Protein AF-A0A9P8KCM9-F1 (afdb_monomer_lite)

Secondary structure (DSSP, 8-state):
--------------------------SSTTTT---EE-HHHHHTT---EESSHHHHHHHHHHHS---SEEESSSS-EESSHHHHHHHHHHHHHSTT-TTTT--EEE-HHHHHHHHHHHHHT--------------PPP----PPPPP------------------------PPPP-------------------------------------THHHHHHHHHHHHHHHHHHHHHHH--

Foldseek 3Di:
DDDDDDDPDPDDDDDDDDPDDPPDPPPPVVVLQLWFWQVVCVVVVHTDTHSDLLRVLVCCCPVVVDAQKAKPQDRDHHVDQVVRVVVLVVVCVPPPNSSVPIDIDGDPVVVVSSVVRSVVSPPPDPPPPPPPPPPPPPDDDDDDDDDDDDDDDDDDDDDDDDDDDDDDDPDDDDDPPPPDDDDDDPPDDDDDDPDDDDDPPPPDPPPPPPPPPVVVVVVVVVVVVVVVVVVVVVVVVD

pLDDT: mean 71.31, std 17.3, range [40.72, 97.12]

Sequence (238 aa):
MPNEAVSYLVRRPASLSSHIHPIKNLQITSILARMWRCRMCQQNGKHTDCRTKGNLMAHLGSAHNMGPFRCALCPYAKCRADHVQAHINKEKLMRNGRHEYAIVQYSQRMNSALYTESNLSYIPPYVPPVFMPVTAPAMAAPLAAPATPSSTISGTDSDIISSHDATPDPSPSPTPSISSLDDNNPEDAHEDDEMSDAAPVFTTPTQRIEVPAQSVEFQDQLRTQRVSFQDQINNQAM

Structure (mmCIF, N/CA/C/O backbone):
data_AF-A0A9P8KCM9-F1
#
_entry.id   AF-A0A9P8KCM9-F1
#
loop_
_atom_site.group_PDB
_atom_site.id
_atom_site.type_symbol
_atom_site.label_atom_id
_atom_site.label_alt_id
_atom_site.label_comp_id
_atom_site.label_asym_id
_atom_site.label_entity_id
_atom_site.label_seq_id
_atom_site.pdbx_PDB_ins_code
_atom_site.Cartn_x
_atom_site.Cartn_y
_atom_site.Cartn_z
_atom_site.occupancy
_atom_site.B_iso_or_equiv
_atom_site.auth_seq_id
_atom_site.auth_comp_id
_atom_site.auth_asym_id
_atom_site.auth_atom_id
_atom_site.pdbx_PDB_model_num
ATOM 1 N N . MET A 1 1 ? 3.217 -35.943 51.227 1.00 49.75 1 MET A N 1
ATOM 2 C CA . MET A 1 1 ? 3.756 -36.801 50.152 1.00 49.75 1 MET A CA 1
ATOM 3 C C . MET A 1 1 ? 4.311 -35.883 49.075 1.00 49.75 1 MET A C 1
ATOM 5 O O . MET A 1 1 ? 3.512 -35.141 48.516 1.00 49.75 1 MET A O 1
ATOM 9 N N . PRO A 1 2 ? 5.636 -35.806 48.877 1.00 58.66 2 PRO A N 1
ATOM 10 C CA . PRO A 1 2 ? 6.228 -34.907 47.889 1.00 58.66 2 PRO A CA 1
ATOM 11 C C . PRO A 1 2 ? 6.127 -35.520 46.485 1.00 58.66 2 PRO A C 1
ATOM 13 O O . PRO A 1 2 ? 6.319 -36.724 46.322 1.00 58.66 2 PRO A O 1
ATOM 16 N N . ASN A 1 3 ? 5.783 -34.702 45.488 1.00 51.25 3 ASN A N 1
ATOM 17 C CA . ASN A 1 3 ? 5.718 -35.104 44.087 1.00 51.25 3 ASN A CA 1
ATOM 18 C C . ASN A 1 3 ? 7.091 -34.905 43.427 1.00 51.25 3 ASN A C 1
ATOM 20 O O . ASN A 1 3 ? 7.566 -33.792 43.224 1.00 51.25 3 ASN A O 1
ATOM 24 N N . GLU A 1 4 ? 7.750 -36.005 43.090 1.00 52.28 4 GLU A N 1
ATOM 25 C CA . GLU A 1 4 ? 8.994 -35.976 42.328 1.00 52.28 4 GLU A CA 1
ATOM 26 C C . GLU A 1 4 ? 8.704 -35.575 40.875 1.00 52.28 4 GLU A C 1
ATOM 28 O O . GLU A 1 4 ? 8.114 -36.325 40.096 1.00 52.28 4 GLU A O 1
ATOM 33 N N . ALA A 1 5 ? 9.105 -34.357 40.507 1.00 56.94 5 ALA A N 1
ATOM 34 C CA . ALA A 1 5 ? 9.125 -33.896 39.128 1.00 56.94 5 ALA A CA 1
ATOM 35 C C . ALA A 1 5 ? 10.330 -34.519 38.405 1.00 56.94 5 ALA A C 1
ATOM 37 O O . ALA A 1 5 ? 11.487 -34.189 38.668 1.00 56.94 5 ALA A O 1
ATOM 38 N N . VAL A 1 6 ? 10.049 -35.442 37.487 1.00 61.69 6 VAL A N 1
ATOM 39 C CA . VAL A 1 6 ? 11.046 -36.117 36.651 1.00 61.69 6 VAL A CA 1
ATOM 40 C C . VAL A 1 6 ? 11.554 -35.149 35.578 1.00 61.69 6 VAL A C 1
ATOM 42 O O . VAL A 1 6 ? 10.895 -34.899 34.569 1.00 61.69 6 VAL A O 1
ATOM 45 N N . SER A 1 7 ? 12.749 -34.607 35.799 1.00 56.44 7 SER A N 1
ATOM 46 C CA . SER A 1 7 ? 13.509 -33.811 34.831 1.00 56.44 7 SER A CA 1
ATOM 47 C C . SER A 1 7 ? 13.986 -34.677 33.658 1.00 56.44 7 SER A C 1
ATOM 49 O O . SER A 1 7 ? 14.975 -35.401 33.765 1.00 56.44 7 SER A O 1
ATOM 51 N N . TYR A 1 8 ? 13.317 -34.582 32.507 1.00 53.25 8 TYR A N 1
ATOM 52 C CA . TYR A 1 8 ? 13.810 -35.142 31.245 1.00 53.25 8 TYR A CA 1
ATOM 53 C C . TYR A 1 8 ? 14.893 -34.234 30.643 1.00 53.25 8 TYR A C 1
ATOM 55 O O . TYR A 1 8 ? 14.617 -33.287 29.907 1.00 53.25 8 TYR A O 1
ATOM 63 N N . LEU A 1 9 ? 16.156 -34.548 30.938 1.00 48.34 9 LEU A N 1
ATOM 64 C CA . LEU A 1 9 ? 17.314 -34.007 30.227 1.00 48.34 9 LEU A CA 1
ATOM 65 C C . LEU A 1 9 ? 17.425 -34.668 28.846 1.00 48.34 9 LEU A C 1
ATOM 67 O O . LEU A 1 9 ? 18.045 -35.720 28.684 1.00 48.34 9 LEU A O 1
ATOM 71 N N . VAL A 1 10 ? 16.848 -34.032 27.828 1.00 56.41 10 VAL A N 1
ATOM 72 C CA . VAL A 1 10 ? 17.105 -34.377 26.424 1.00 56.41 10 VAL A CA 1
ATOM 73 C C . VAL A 1 10 ? 18.525 -33.927 26.071 1.00 56.41 10 VAL A C 1
ATOM 75 O O . VAL A 1 10 ? 18.776 -32.767 25.743 1.00 56.41 10 VAL A O 1
ATOM 78 N N . ARG A 1 11 ? 19.483 -34.856 26.159 1.00 47.09 11 ARG A N 1
ATOM 79 C CA . ARG A 1 11 ? 20.847 -34.677 25.646 1.00 47.09 11 ARG A CA 1
ATOM 80 C C . ARG A 1 11 ? 20.798 -34.527 24.122 1.00 47.09 11 ARG A C 1
ATOM 82 O O . ARG A 1 11 ? 20.537 -35.493 23.411 1.00 47.09 11 ARG A O 1
ATOM 89 N N . ARG A 1 12 ? 21.079 -33.323 23.614 1.00 48.97 12 ARG A N 1
ATOM 90 C CA . ARG A 1 12 ? 21.413 -33.103 22.197 1.00 48.97 12 ARG A CA 1
ATOM 91 C C . ARG A 1 12 ? 22.805 -33.687 21.914 1.00 48.97 12 ARG A C 1
ATOM 93 O O . ARG A 1 12 ? 23.748 -33.289 22.599 1.00 48.97 12 ARG A O 1
ATOM 100 N N . PRO A 1 13 ? 22.974 -34.585 20.929 1.00 53.41 13 PRO A N 1
ATOM 101 C CA . PRO A 1 13 ? 24.301 -34.999 20.503 1.00 53.41 13 PRO A CA 1
ATOM 102 C C . PRO A 1 13 ? 25.010 -33.842 19.791 1.00 53.41 13 PRO A C 1
ATOM 104 O O . PRO A 1 13 ? 24.470 -33.213 18.881 1.00 53.41 13 PRO A O 1
ATOM 107 N N . ALA A 1 14 ? 26.240 -33.577 20.225 1.00 59.59 14 ALA A N 1
ATOM 108 C CA . ALA A 1 14 ? 27.196 -32.741 19.521 1.00 59.59 14 ALA A CA 1
ATOM 109 C C . ALA A 1 14 ? 27.674 -33.501 18.277 1.00 59.59 14 ALA A C 1
ATOM 111 O O . ALA A 1 14 ? 28.497 -34.408 18.383 1.00 59.59 14 ALA A O 1
ATOM 112 N N . SER A 1 15 ? 27.154 -33.156 17.098 1.00 54.06 15 SER A N 1
ATOM 113 C CA . SER A 1 15 ? 27.665 -33.681 15.830 1.00 54.06 15 SER A CA 1
ATOM 114 C C . SER A 1 15 ? 28.467 -32.609 15.090 1.00 54.06 15 SER A C 1
ATOM 116 O O . SER A 1 15 ? 27.915 -31.735 14.426 1.00 54.06 15 SER A O 1
ATOM 118 N N . LEU A 1 16 ? 29.783 -32.684 15.288 1.00 49.31 16 LEU A N 1
ATOM 119 C CA . LEU A 1 16 ? 30.833 -32.640 14.266 1.00 49.31 16 LEU A CA 1
ATOM 120 C C . LEU A 1 16 ? 30.537 -31.854 12.974 1.00 49.31 16 LEU A C 1
ATOM 122 O O . LEU A 1 16 ? 29.894 -32.336 12.050 1.00 49.31 16 LEU A O 1
ATOM 126 N N . SER A 1 17 ? 31.135 -30.664 12.917 1.00 56.16 17 SER A N 1
ATOM 127 C CA . SER A 1 17 ? 32.069 -30.228 11.870 1.00 56.16 17 SER A CA 1
ATOM 128 C C . SER A 1 17 ? 32.045 -31.015 10.548 1.00 56.16 17 SER A C 1
ATOM 130 O O . SER A 1 17 ? 32.765 -31.994 10.369 1.00 56.16 17 SER A O 1
ATOM 132 N N . SER A 1 18 ? 31.299 -30.498 9.574 1.00 51.69 18 SER A N 1
ATOM 133 C CA . SER A 1 18 ? 31.573 -30.707 8.151 1.00 51.69 18 SER A CA 1
ATOM 134 C C . SER A 1 18 ? 31.697 -29.340 7.483 1.00 51.69 18 SER A C 1
ATOM 136 O O . SER A 1 18 ? 30.754 -28.795 6.909 1.00 51.69 18 SER A O 1
ATOM 138 N N . HIS A 1 19 ? 32.890 -28.768 7.628 1.00 56.75 19 HIS A N 1
ATOM 139 C CA . HIS A 1 19 ? 33.342 -27.530 7.011 1.00 56.75 19 HIS A CA 1
ATOM 140 C C . HIS A 1 19 ? 33.597 -27.756 5.510 1.00 56.75 19 HIS A C 1
ATOM 142 O O . HIS A 1 19 ? 34.734 -27.810 5.050 1.00 56.75 19 HIS A O 1
ATOM 148 N N . ILE A 1 20 ? 32.524 -27.898 4.733 1.00 55.44 20 ILE A N 1
ATOM 149 C CA . ILE A 1 20 ? 32.559 -27.787 3.272 1.00 55.44 20 ILE A CA 1
ATOM 150 C C . ILE A 1 20 ? 31.933 -26.434 2.943 1.00 55.44 20 ILE A C 1
ATOM 152 O O . ILE A 1 20 ? 30.716 -26.283 2.977 1.00 55.44 20 ILE A O 1
ATOM 156 N N . HIS A 1 21 ? 32.756 -25.425 2.652 1.00 51.59 21 HIS A N 1
ATOM 157 C CA . HIS A 1 21 ? 32.263 -24.223 1.988 1.00 51.59 21 HIS A CA 1
ATOM 158 C C . HIS A 1 21 ? 32.133 -24.536 0.496 1.00 51.59 21 HIS A C 1
ATOM 160 O O . HIS A 1 21 ? 33.163 -24.662 -0.171 1.00 51.59 21 HIS A O 1
ATOM 166 N N . PRO A 1 22 ? 30.918 -24.640 -0.073 1.00 56.84 22 PRO A N 1
ATOM 167 C CA . PRO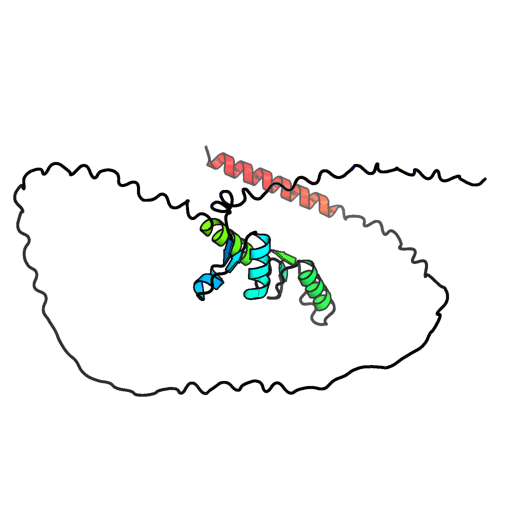 A 1 22 ? 30.782 -24.601 -1.517 1.00 56.84 22 PRO A CA 1
ATOM 168 C C . PRO A 1 22 ? 31.271 -23.229 -1.988 1.00 56.84 22 PRO A C 1
ATOM 170 O O . PRO A 1 22 ? 30.649 -22.194 -1.729 1.00 56.84 22 PRO A O 1
ATOM 173 N N . ILE A 1 23 ? 32.422 -23.208 -2.660 1.00 52.25 23 ILE A N 1
ATOM 174 C CA . ILE A 1 23 ? 32.903 -22.036 -3.382 1.00 52.25 23 ILE A CA 1
ATOM 175 C C . ILE A 1 23 ? 31.899 -21.761 -4.507 1.00 52.25 23 ILE A C 1
ATOM 177 O O . ILE A 1 23 ? 31.925 -22.365 -5.572 1.00 52.25 23 ILE A O 1
ATOM 181 N N . LYS A 1 24 ? 30.961 -20.862 -4.201 1.00 50.41 24 LYS A N 1
ATOM 182 C CA . LYS A 1 24 ? 30.547 -19.717 -5.017 1.00 50.41 24 LYS A CA 1
ATOM 183 C C . LYS A 1 24 ? 30.441 -19.977 -6.524 1.00 50.41 24 LYS A C 1
ATOM 185 O O . LYS A 1 24 ? 30.987 -19.217 -7.314 1.00 50.41 24 LYS A O 1
ATOM 190 N N . ASN A 1 25 ? 29.596 -20.918 -6.932 1.00 48.59 25 ASN A N 1
ATOM 191 C CA . ASN A 1 25 ? 28.982 -20.862 -8.263 1.00 48.59 25 ASN A CA 1
ATOM 192 C C . ASN A 1 25 ? 27.762 -19.909 -8.237 1.00 48.59 25 ASN A C 1
ATOM 194 O O . ASN A 1 25 ? 26.645 -20.250 -8.612 1.00 48.59 25 ASN A O 1
ATOM 198 N N . LEU A 1 26 ? 27.982 -18.706 -7.685 1.00 54.62 26 LEU A N 1
ATOM 199 C CA . LEU A 1 26 ? 26.977 -17.671 -7.399 1.00 54.62 26 LEU A CA 1
ATOM 200 C C . LEU A 1 26 ? 26.841 -16.644 -8.541 1.00 54.62 26 LEU A C 1
ATOM 202 O O . LEU A 1 26 ? 26.273 -15.574 -8.337 1.00 54.62 26 LEU A O 1
ATOM 206 N N . GLN A 1 27 ? 27.413 -16.922 -9.718 1.00 53.06 27 GLN A N 1
ATOM 207 C CA . GLN A 1 27 ? 27.535 -15.928 -10.792 1.00 53.06 27 GLN A CA 1
ATOM 208 C C . GLN A 1 27 ? 26.524 -16.075 -11.935 1.00 53.06 27 GLN A C 1
ATOM 210 O O . GLN A 1 27 ? 26.400 -15.145 -12.721 1.00 53.06 27 GLN A O 1
ATOM 215 N N . ILE A 1 28 ? 25.761 -17.173 -12.018 1.00 53.31 28 ILE A N 1
ATOM 216 C CA . ILE A 1 28 ? 24.835 -17.394 -13.151 1.00 53.31 28 ILE A CA 1
ATOM 217 C C . ILE A 1 28 ? 23.358 -17.454 -12.717 1.00 53.31 28 ILE A C 1
ATOM 219 O O . ILE A 1 28 ? 22.472 -17.110 -13.494 1.00 53.31 28 ILE A O 1
ATOM 223 N N . THR A 1 29 ? 23.054 -17.744 -11.448 1.00 50.91 29 THR A N 1
ATOM 224 C CA . THR A 1 29 ? 21.675 -17.658 -10.918 1.00 50.91 29 THR A CA 1
ATOM 225 C C . THR A 1 29 ? 21.240 -16.236 -10.536 1.00 50.91 29 THR A C 1
ATOM 227 O O . THR A 1 29 ? 20.064 -16.007 -10.263 1.00 50.91 29 THR A O 1
ATOM 230 N N . SER A 1 30 ? 22.151 -15.256 -10.551 1.00 54.03 30 SER A N 1
ATOM 231 C CA . SER A 1 30 ? 21.865 -13.853 -10.214 1.00 54.03 30 SER A CA 1
ATOM 232 C C . SER A 1 30 ? 21.187 -13.064 -11.342 1.00 54.03 30 SER A C 1
ATOM 234 O O . SER A 1 30 ? 20.519 -12.072 -11.062 1.00 54.03 30 SER A O 1
ATOM 236 N N . ILE A 1 31 ? 21.296 -13.508 -12.599 1.00 55.75 31 ILE A N 1
ATOM 237 C CA . ILE A 1 31 ? 20.804 -12.760 -13.773 1.00 55.75 31 ILE A CA 1
ATOM 238 C C . ILE A 1 31 ? 19.277 -12.886 -13.946 1.00 55.75 31 ILE A C 1
ATOM 240 O O . ILE A 1 31 ? 18.650 -12.042 -14.578 1.00 55.75 31 ILE A O 1
ATOM 244 N N . LEU A 1 32 ? 18.647 -13.877 -13.306 1.00 62.03 32 LEU A N 1
ATOM 245 C CA . LEU A 1 32 ? 17.185 -14.040 -13.289 1.00 62.03 32 LEU A CA 1
ATOM 246 C C . LEU A 1 32 ? 16.546 -13.645 -11.949 1.00 62.03 32 LEU A C 1
ATOM 248 O O . LEU A 1 32 ? 15.340 -13.822 -11.762 1.00 62.03 32 LEU A O 1
ATOM 252 N N . ALA A 1 33 ? 17.325 -13.104 -11.005 1.00 70.38 33 ALA A N 1
ATOM 253 C CA . ALA A 1 33 ? 16.788 -12.640 -9.733 1.00 70.38 33 ALA A CA 1
ATOM 254 C C . ALA A 1 33 ? 15.926 -11.390 -9.969 1.00 70.38 33 ALA A C 1
ATOM 256 O O . ALA A 1 33 ? 16.420 -10.274 -10.129 1.00 70.38 33 ALA A O 1
ATOM 257 N N . ARG A 1 34 ? 14.608 -11.600 -10.004 1.00 74.88 34 ARG A N 1
ATOM 258 C CA . ARG A 1 34 ? 13.593 -10.561 -10.165 1.00 74.88 34 ARG A CA 1
ATOM 259 C C . ARG A 1 34 ? 13.741 -9.509 -9.062 1.00 74.88 34 ARG A C 1
ATOM 261 O O . ARG A 1 34 ? 13.413 -9.754 -7.904 1.00 74.88 34 ARG A O 1
ATOM 268 N N . MET A 1 35 ? 14.240 -8.337 -9.437 1.00 86.12 35 MET A N 1
ATOM 269 C CA . MET A 1 35 ? 14.386 -7.185 -8.550 1.00 86.12 35 MET A CA 1
ATOM 270 C C . MET A 1 35 ? 13.138 -6.300 -8.594 1.00 86.12 35 MET A C 1
ATOM 272 O O . MET A 1 35 ? 12.488 -6.135 -9.629 1.00 86.12 35 MET A O 1
ATOM 276 N N . TRP A 1 36 ? 12.800 -5.749 -7.437 1.00 88.12 36 TRP A N 1
ATOM 277 C CA . TRP A 1 36 ? 11.672 -4.856 -7.221 1.00 88.12 36 TRP A CA 1
ATOM 278 C C . TRP A 1 36 ? 12.169 -3.422 -7.324 1.00 88.12 36 TRP A C 1
ATOM 280 O O . TRP A 1 36 ? 13.079 -3.047 -6.590 1.00 88.12 36 TRP A O 1
ATOM 290 N N . ARG A 1 37 ? 11.595 -2.620 -8.215 1.00 88.44 37 ARG A N 1
ATOM 291 C CA . ARG A 1 37 ? 11.974 -1.208 -8.367 1.00 88.44 37 ARG A CA 1
ATOM 292 C C . ARG A 1 37 ? 10.878 -0.326 -7.785 1.00 88.44 37 ARG A C 1
ATOM 294 O O . ARG A 1 37 ? 9.746 -0.773 -7.648 1.00 88.44 37 ARG A O 1
ATOM 301 N N . CYS A 1 38 ? 11.225 0.893 -7.388 1.00 89.69 38 CYS A N 1
ATOM 302 C CA . CYS A 1 38 ? 10.242 1.893 -6.982 1.00 89.69 38 CYS A CA 1
ATOM 303 C C . CYS A 1 38 ? 10.035 2.905 -8.111 1.00 89.69 38 CYS A C 1
ATOM 305 O O . CYS A 1 38 ? 10.953 3.662 -8.444 1.00 89.69 38 CYS A O 1
ATOM 307 N N . ARG A 1 39 ? 8.822 2.977 -8.664 1.00 88.31 39 ARG A N 1
ATOM 308 C CA . ARG A 1 39 ? 8.464 3.912 -9.733 1.00 88.31 39 ARG A CA 1
ATOM 309 C C . ARG A 1 39 ? 8.527 5.367 -9.287 1.00 88.31 39 ARG A C 1
ATOM 311 O O . ARG A 1 39 ? 8.897 6.214 -10.088 1.00 88.31 39 ARG A O 1
ATOM 318 N N . MET A 1 40 ? 8.208 5.669 -8.026 1.00 89.88 40 MET A N 1
ATOM 319 C CA . MET A 1 40 ? 8.303 7.041 -7.505 1.00 89.88 40 MET A CA 1
ATOM 320 C C . MET A 1 40 ? 9.759 7.521 -7.451 1.00 89.88 40 MET A C 1
ATOM 322 O O . MET A 1 40 ? 10.050 8.646 -7.847 1.00 89.88 40 MET A O 1
ATOM 326 N N . CYS A 1 41 ? 10.696 6.662 -7.036 1.00 92.56 41 CYS A N 1
ATOM 327 C CA . CYS A 1 41 ? 12.121 6.970 -7.153 1.00 92.56 41 CYS A CA 1
ATOM 328 C C . CYS A 1 41 ? 12.558 7.086 -8.612 1.00 92.56 41 CYS A C 1
ATOM 330 O O . CYS A 1 41 ? 13.238 8.053 -8.951 1.00 92.56 41 CYS A O 1
ATOM 332 N N . GLN A 1 42 ? 12.119 6.165 -9.475 1.00 89.31 42 GLN A N 1
ATOM 333 C CA . GLN A 1 42 ? 12.463 6.181 -10.897 1.00 89.31 42 GLN A CA 1
ATOM 334 C C . GLN A 1 42 ? 12.002 7.474 -11.588 1.00 89.31 42 GLN A C 1
ATOM 336 O O . GLN A 1 42 ? 12.757 8.052 -12.364 1.00 89.31 42 GLN A O 1
ATOM 341 N N . GLN A 1 43 ? 10.796 7.958 -11.274 1.00 91.19 43 GLN A N 1
ATOM 342 C CA . GLN A 1 43 ? 10.262 9.235 -11.766 1.00 91.19 43 GLN A CA 1
ATOM 343 C C . GLN A 1 43 ? 11.098 10.433 -11.305 1.00 91.19 43 GLN A C 1
ATOM 345 O O . GLN A 1 43 ? 11.244 11.398 -12.045 1.00 91.19 43 GLN A O 1
ATOM 350 N N . ASN A 1 44 ? 11.702 10.341 -10.121 1.00 93.75 44 ASN A N 1
ATOM 351 C CA . ASN A 1 44 ? 12.586 11.365 -9.569 1.00 93.75 44 ASN A CA 1
ATOM 352 C C . ASN A 1 44 ? 14.055 11.193 -10.011 1.00 93.75 44 ASN A C 1
ATOM 354 O O . ASN A 1 44 ? 14.945 11.793 -9.409 1.00 93.75 44 ASN A O 1
ATOM 358 N N . GLY A 1 45 ? 14.333 10.330 -10.996 1.00 93.44 45 GLY A N 1
ATOM 359 C CA . GLY A 1 45 ? 15.689 10.049 -11.483 1.00 93.44 45 GLY A CA 1
ATOM 360 C C . GLY A 1 45 ? 16.561 9.238 -10.516 1.00 93.44 45 GLY A C 1
ATOM 361 O O . GLY A 1 45 ? 17.767 9.122 -10.724 1.00 93.44 45 GLY A O 1
ATOM 362 N N . LYS A 1 46 ? 15.983 8.669 -9.451 1.00 94.56 46 LYS A N 1
ATOM 363 C CA . LYS A 1 46 ? 16.692 7.815 -8.490 1.00 94.56 46 LYS A CA 1
ATOM 364 C C . LYS A 1 46 ? 16.412 6.347 -8.786 1.00 94.56 46 LYS A C 1
ATOM 366 O O . LYS A 1 46 ? 15.265 5.912 -8.839 1.00 94.56 46 LYS A O 1
ATOM 371 N N . HIS A 1 47 ? 17.466 5.551 -8.907 1.00 88.50 47 HIS A N 1
ATOM 372 C CA . HIS A 1 47 ? 17.340 4.102 -9.017 1.00 88.50 47 HIS A CA 1
ATOM 373 C C . HIS A 1 47 ? 17.406 3.476 -7.625 1.00 88.50 47 HIS A C 1
ATOM 375 O O . HIS A 1 47 ? 18.390 3.631 -6.904 1.00 88.50 47 HIS A O 1
ATOM 381 N N . THR A 1 48 ? 16.338 2.794 -7.218 1.00 90.44 48 THR A N 1
ATOM 382 C CA . THR A 1 48 ? 16.312 2.031 -5.967 1.00 90.44 48 THR A CA 1
ATOM 383 C C . THR A 1 48 ? 15.819 0.627 -6.259 1.00 90.44 48 THR A C 1
ATOM 385 O O . THR A 1 48 ? 14.634 0.418 -6.525 1.00 90.44 48 THR A O 1
ATOM 388 N N . ASP A 1 49 ? 16.749 -0.323 -6.210 1.00 89.12 49 ASP A N 1
ATOM 389 C CA . ASP A 1 49 ? 16.485 -1.733 -6.464 1.00 89.12 49 ASP A CA 1
ATOM 390 C C . ASP A 1 49 ? 16.392 -2.491 -5.136 1.00 89.12 49 ASP A C 1
ATOM 392 O O . ASP A 1 49 ? 17.305 -2.502 -4.309 1.00 89.12 49 ASP A O 1
ATOM 396 N N . CYS A 1 50 ? 15.262 -3.150 -4.927 1.00 89.50 50 CYS A N 1
ATOM 397 C CA . 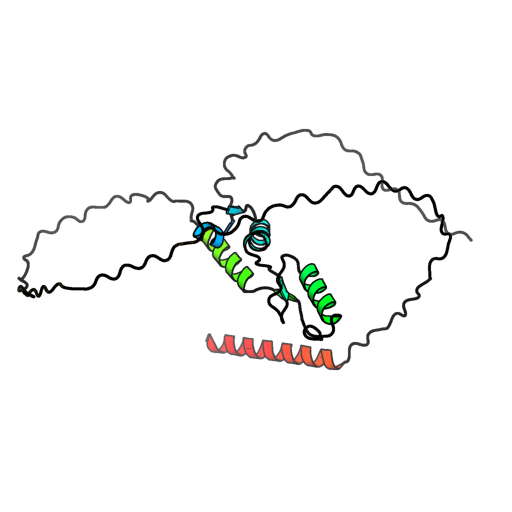CYS A 1 50 ? 14.967 -3.960 -3.759 1.00 89.50 50 CYS A CA 1
ATOM 398 C C . CYS A 1 50 ? 15.020 -5.444 -4.138 1.00 89.50 50 CYS A C 1
ATOM 400 O O . CYS A 1 50 ? 14.376 -5.892 -5.085 1.00 89.50 50 CYS A O 1
ATOM 402 N N . ARG A 1 51 ? 15.767 -6.247 -3.372 1.00 86.75 51 ARG A N 1
ATOM 403 C CA . ARG A 1 51 ? 15.882 -7.698 -3.622 1.00 86.75 51 ARG A CA 1
ATOM 404 C C . ARG A 1 51 ? 14.605 -8.476 -3.305 1.00 86.75 51 ARG A C 1
ATOM 406 O O . ARG A 1 51 ? 14.400 -9.559 -3.836 1.00 86.75 51 ARG A O 1
ATOM 413 N N . THR A 1 52 ? 13.758 -7.951 -2.425 1.0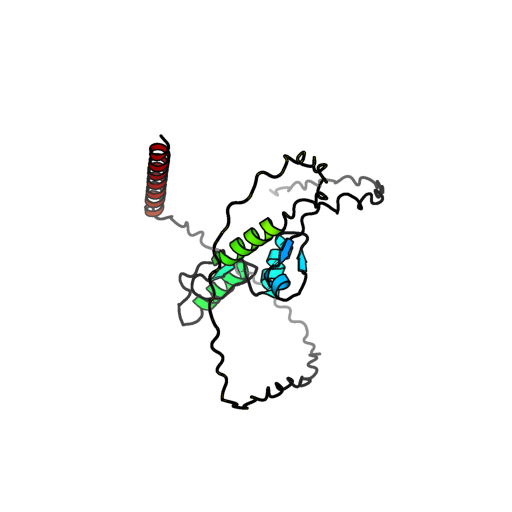0 88.00 52 THR A N 1
ATOM 414 C CA . THR A 1 52 ? 12.543 -8.622 -1.953 1.00 88.00 52 THR A CA 1
ATOM 415 C C . THR A 1 52 ? 11.369 -7.646 -1.920 1.00 88.00 52 THR A C 1
ATOM 417 O O . THR A 1 52 ? 11.555 -6.435 -1.772 1.00 88.00 52 THR A O 1
ATOM 420 N N . LYS A 1 53 ? 10.143 -8.183 -1.985 1.00 86.75 53 LYS A N 1
ATOM 421 C CA . LYS A 1 53 ? 8.906 -7.403 -1.813 1.00 86.75 53 LYS A CA 1
ATOM 422 C C . LYS A 1 53 ? 8.873 -6.674 -0.463 1.00 86.75 53 LYS A C 1
ATOM 424 O O . LYS A 1 53 ? 8.432 -5.532 -0.397 1.00 86.75 53 LYS A O 1
ATOM 429 N N . GLY A 1 54 ? 9.371 -7.314 0.599 1.00 87.75 54 GLY A N 1
ATOM 430 C CA . GLY A 1 54 ? 9.458 -6.716 1.935 1.00 87.75 54 GLY A CA 1
ATOM 431 C C . GLY A 1 54 ? 10.360 -5.480 1.971 1.00 87.75 54 GLY A C 1
ATOM 432 O O . GLY A 1 54 ? 9.973 -4.462 2.540 1.00 87.75 54 GLY A O 1
ATOM 433 N N . ASN A 1 55 ? 11.508 -5.522 1.286 1.00 90.25 55 ASN A N 1
ATOM 434 C CA . ASN A 1 55 ? 12.410 -4.371 1.192 1.00 90.25 55 ASN A CA 1
ATOM 435 C C . ASN A 1 55 ? 11.768 -3.216 0.416 1.00 90.25 55 ASN A C 1
ATOM 437 O O . ASN A 1 55 ? 11.884 -2.069 0.840 1.00 90.25 55 ASN A O 1
ATOM 441 N N . LEU A 1 56 ? 11.038 -3.512 -0.667 1.00 90.12 56 LEU A N 1
ATOM 442 C CA . LEU A 1 56 ? 10.288 -2.488 -1.397 1.00 90.12 56 LEU A CA 1
ATOM 443 C C . LEU A 1 56 ? 9.188 -1.870 -0.521 1.00 90.12 56 LEU A C 1
ATOM 445 O O . LEU A 1 56 ? 9.034 -0.653 -0.511 1.00 90.12 56 LEU A O 1
ATOM 449 N N . MET A 1 57 ? 8.451 -2.675 0.252 1.00 89.25 57 MET A N 1
ATOM 450 C CA . MET A 1 57 ? 7.454 -2.160 1.202 1.00 89.25 57 MET A CA 1
ATOM 451 C C . MET A 1 57 ? 8.082 -1.241 2.252 1.00 89.25 57 MET A C 1
ATOM 453 O O . MET A 1 57 ? 7.543 -0.168 2.520 1.00 89.25 57 MET A O 1
ATOM 457 N N . ALA A 1 58 ? 9.222 -1.636 2.823 1.00 89.19 58 ALA A N 1
ATOM 458 C CA . ALA A 1 58 ? 9.949 -0.814 3.784 1.00 89.19 58 ALA A CA 1
ATOM 459 C C . ALA A 1 58 ? 10.423 0.505 3.153 1.00 89.19 58 ALA A C 1
ATOM 461 O O . ALA A 1 58 ? 10.239 1.562 3.751 1.00 89.19 58 ALA A O 1
ATOM 462 N N . HIS A 1 59 ? 10.958 0.446 1.930 1.00 92.06 59 HIS A N 1
ATOM 463 C CA . HIS A 1 59 ? 11.380 1.614 1.162 1.00 92.06 59 HIS A CA 1
ATOM 464 C C . HIS A 1 59 ? 10.220 2.577 0.872 1.00 92.06 59 HIS A C 1
ATOM 466 O O . HIS A 1 59 ? 10.332 3.766 1.150 1.00 92.06 59 HIS A O 1
ATOM 472 N N . LEU A 1 60 ? 9.083 2.078 0.375 1.00 89.38 60 LEU A N 1
ATOM 473 C CA . LEU A 1 60 ? 7.883 2.895 0.150 1.00 89.38 60 LEU A CA 1
ATOM 474 C C . LEU A 1 60 ? 7.411 3.566 1.452 1.00 89.38 60 LEU A C 1
ATOM 476 O O . LEU A 1 60 ? 6.998 4.726 1.454 1.00 89.38 60 LEU A O 1
ATOM 480 N N . GLY A 1 61 ? 7.524 2.849 2.567 1.00 87.38 61 GLY A N 1
ATOM 481 C CA . GLY A 1 61 ? 7.200 3.353 3.891 1.00 87.38 61 GLY A CA 1
ATOM 482 C C . GLY A 1 61 ? 8.110 4.466 4.397 1.00 87.38 61 GLY A C 1
ATOM 483 O O . GLY A 1 61 ? 7.601 5.454 4.920 1.00 87.38 61 GLY A O 1
ATOM 484 N N . SER A 1 62 ? 9.427 4.333 4.239 1.00 89.44 62 SER A N 1
ATOM 485 C CA . SER A 1 62 ? 10.392 5.317 4.742 1.00 89.44 62 SER A CA 1
ATOM 486 C C . SER A 1 62 ? 10.624 6.482 3.780 1.00 89.44 62 SER A C 1
ATOM 488 O O . SER A 1 62 ? 10.626 7.631 4.208 1.00 89.44 62 SER A O 1
ATOM 490 N N . ALA A 1 63 ? 10.791 6.210 2.485 1.00 91.75 63 ALA A N 1
ATOM 491 C CA . ALA A 1 63 ? 11.139 7.221 1.487 1.00 91.75 63 ALA A CA 1
ATOM 492 C C . ALA A 1 63 ? 9.924 8.016 0.988 1.00 91.75 63 ALA A C 1
ATOM 494 O O . ALA A 1 63 ? 10.058 9.182 0.622 1.00 91.75 63 ALA A O 1
ATOM 495 N N . HIS A 1 64 ? 8.738 7.399 0.975 1.00 88.81 64 HIS A N 1
ATOM 496 C CA . HIS A 1 64 ? 7.518 8.003 0.429 1.00 88.81 64 HIS A CA 1
ATOM 497 C C . HIS A 1 64 ? 6.392 8.149 1.457 1.00 88.81 64 HIS A C 1
ATOM 499 O O . HIS A 1 64 ? 5.282 8.533 1.090 1.00 88.81 64 HIS A O 1
ATOM 505 N N . ASN A 1 65 ? 6.656 7.854 2.738 1.00 86.00 65 ASN A N 1
ATOM 506 C CA . ASN A 1 65 ? 5.661 7.872 3.817 1.00 86.00 65 ASN A CA 1
ATOM 507 C C . ASN A 1 65 ? 4.409 7.029 3.503 1.00 86.00 65 ASN A C 1
ATOM 509 O O . ASN A 1 65 ? 3.314 7.288 4.007 1.00 86.00 65 ASN A O 1
ATOM 513 N N . MET A 1 66 ? 4.554 6.004 2.660 1.00 86.56 66 MET A N 1
ATOM 514 C CA . MET A 1 66 ? 3.465 5.112 2.290 1.00 86.56 66 MET A CA 1
ATOM 515 C C . MET A 1 66 ? 3.469 3.902 3.219 1.00 86.56 66 MET A C 1
ATOM 517 O O . MET A 1 66 ? 4.206 2.950 3.007 1.00 86.56 66 MET A O 1
ATOM 521 N N . GLY A 1 67 ? 2.642 3.915 4.260 1.00 86.94 67 GLY A N 1
ATOM 522 C CA . GLY A 1 67 ? 2.414 2.729 5.087 1.00 86.94 67 GLY A CA 1
ATOM 523 C C . GLY A 1 67 ? 1.446 1.732 4.424 1.00 86.94 67 GLY A C 1
ATOM 524 O O . GLY A 1 67 ? 0.447 2.172 3.845 1.00 86.94 67 GLY A O 1
ATOM 525 N N . PRO A 1 68 ? 1.658 0.403 4.547 1.00 88.38 68 PRO A N 1
ATOM 526 C CA . PRO A 1 68 ? 0.632 -0.588 4.228 1.00 88.38 68 PRO A CA 1
ATOM 527 C C . PRO A 1 68 ? -0.549 -0.468 5.173 1.00 88.38 68 PRO A C 1
ATOM 529 O O . PRO A 1 68 ? -1.644 -0.869 4.812 1.00 88.38 68 PRO A O 1
ATOM 532 N N . PHE A 1 69 ? -0.343 0.090 6.362 1.00 93.38 69 PHE A N 1
ATOM 533 C CA . PHE A 1 69 ? -1.372 0.254 7.367 1.00 93.38 69 PHE A CA 1
ATOM 534 C C . PHE A 1 69 ? -1.664 1.738 7.543 1.00 93.38 69 PHE A C 1
ATOM 536 O O . PHE A 1 69 ? -0.744 2.555 7.658 1.00 93.38 69 PHE A O 1
ATOM 543 N N . ARG A 1 70 ? -2.948 2.084 7.575 1.00 94.38 70 ARG A N 1
ATOM 544 C CA . ARG A 1 70 ? -3.424 3.444 7.825 1.00 94.38 70 ARG A CA 1
ATOM 545 C C . ARG A 1 70 ? -4.608 3.446 8.780 1.00 94.38 70 ARG A C 1
ATOM 547 O O . ARG A 1 70 ? -5.315 2.444 8.903 1.00 94.38 70 ARG A O 1
ATOM 554 N N . CYS A 1 71 ? -4.831 4.580 9.424 1.00 95.50 71 CYS A N 1
ATOM 555 C CA . CYS A 1 71 ? -6.057 4.829 10.162 1.00 95.50 71 CYS A CA 1
ATOM 556 C C . CYS A 1 71 ? -7.234 4.993 9.182 1.00 95.50 71 CYS A C 1
ATOM 558 O O . CYS A 1 71 ? -7.087 5.616 8.132 1.00 95.50 71 CYS A O 1
ATOM 560 N N . ALA A 1 72 ? -8.405 4.440 9.508 1.00 95.44 72 ALA A N 1
ATOM 561 C CA . ALA A 1 72 ? -9.613 4.624 8.698 1.00 95.44 72 ALA A CA 1
ATOM 562 C C . ALA A 1 72 ? -10.175 6.059 8.748 1.00 95.44 72 ALA A C 1
ATOM 564 O O . ALA A 1 72 ? -10.880 6.462 7.829 1.00 95.44 72 ALA A O 1
ATOM 565 N N . LEU A 1 73 ? -9.881 6.812 9.815 1.00 94.31 73 LEU A N 1
ATOM 566 C CA . LEU A 1 73 ? -10.516 8.104 10.109 1.00 94.31 73 LEU A CA 1
ATOM 567 C C . LEU A 1 73 ? -9.587 9.313 9.922 1.00 94.31 73 LEU A C 1
ATOM 569 O O . LEU A 1 73 ? -10.043 10.451 9.978 1.00 94.31 73 LEU A O 1
ATOM 573 N N . CYS A 1 74 ? -8.290 9.100 9.682 1.00 93.25 74 CYS A N 1
ATOM 574 C CA . CYS A 1 74 ? -7.326 10.179 9.473 1.00 93.25 74 CYS A CA 1
ATOM 575 C C . CYS A 1 74 ? -6.194 9.744 8.515 1.00 93.25 74 CYS A C 1
ATOM 577 O O . CYS A 1 74 ? -6.027 8.549 8.265 1.00 93.25 74 CYS A O 1
ATOM 579 N N . PRO A 1 75 ? -5.380 10.675 7.980 1.00 91.50 75 PRO A N 1
ATOM 580 C CA . PRO A 1 75 ? -4.329 10.352 7.010 1.00 91.50 75 PRO A CA 1
ATOM 581 C C . PRO A 1 75 ? -3.085 9.682 7.626 1.00 91.50 75 PRO A C 1
ATOM 583 O O . PRO A 1 75 ? -2.087 9.492 6.931 1.00 91.50 75 PRO A O 1
ATOM 586 N N . TYR A 1 76 ? -3.108 9.322 8.914 1.00 91.75 76 TYR A N 1
ATOM 587 C CA . TYR A 1 76 ? -1.982 8.667 9.575 1.00 91.75 76 TYR A CA 1
ATOM 588 C C . TYR A 1 76 ? -1.733 7.270 8.991 1.00 91.75 76 TYR A C 1
ATOM 590 O O . TYR A 1 76 ? -2.613 6.406 9.012 1.00 91.75 76 TYR A O 1
ATOM 598 N N . ALA A 1 77 ? -0.513 7.028 8.506 1.00 91.38 77 ALA A N 1
ATOM 599 C CA . ALA A 1 77 ? -0.086 5.749 7.947 1.00 91.38 77 ALA A CA 1
ATOM 600 C C . ALA A 1 77 ? 1.320 5.370 8.426 1.00 91.38 77 ALA A C 1
ATOM 602 O O . ALA A 1 77 ? 2.192 6.229 8.581 1.00 91.38 77 ALA A O 1
ATOM 603 N N . LYS A 1 78 ? 1.552 4.072 8.659 1.00 90.94 78 LYS A N 1
ATOM 604 C CA . LYS A 1 78 ? 2.849 3.522 9.087 1.00 90.94 78 LYS A CA 1
ATOM 605 C C . LYS A 1 78 ? 3.111 2.145 8.483 1.00 90.94 78 LYS A C 1
ATOM 607 O O . LYS A 1 78 ? 2.194 1.446 8.063 1.00 90.94 78 LYS A O 1
ATOM 612 N N . CYS A 1 79 ? 4.386 1.749 8.477 1.00 85.62 79 CYS A N 1
ATOM 613 C CA . CYS A 1 79 ? 4.859 0.455 7.970 1.00 85.62 79 CYS A CA 1
ATOM 614 C C . CYS A 1 79 ? 4.315 -0.755 8.742 1.00 85.62 79 CYS A C 1
ATOM 616 O O . CYS A 1 79 ? 4.219 -1.841 8.179 1.00 85.62 79 CYS A O 1
ATOM 618 N N . ARG A 1 80 ? 3.979 -0.575 10.026 1.00 87.56 80 ARG A N 1
ATOM 619 C CA . ARG A 1 80 ? 3.524 -1.634 10.938 1.00 87.56 80 ARG A CA 1
ATOM 620 C C . ARG A 1 80 ? 2.124 -1.330 11.452 1.00 87.56 80 ARG A C 1
ATOM 622 O O . ARG A 1 80 ? 1.833 -0.180 11.789 1.00 87.56 80 ARG A O 1
ATOM 629 N N . ALA A 1 81 ? 1.292 -2.364 11.540 1.00 92.38 81 ALA A N 1
ATOM 630 C CA . ALA A 1 81 ? -0.083 -2.265 12.025 1.00 92.38 81 ALA A CA 1
ATOM 631 C C . ALA A 1 81 ? -0.129 -1.780 13.479 1.00 92.38 81 ALA A C 1
ATOM 633 O O . ALA A 1 81 ? -0.920 -0.909 13.823 1.00 92.38 81 ALA A O 1
ATOM 634 N N . ASP A 1 82 ? 0.792 -2.271 14.299 1.00 95.00 82 ASP A N 1
ATOM 635 C CA . ASP A 1 82 ? 0.945 -1.985 15.724 1.00 95.00 82 ASP A CA 1
ATOM 636 C C . ASP A 1 82 ? 1.159 -0.484 15.995 1.00 95.00 82 ASP A C 1
ATOM 638 O O . ASP A 1 82 ? 0.586 0.063 16.934 1.00 95.00 82 ASP A O 1
ATOM 642 N N . HIS A 1 83 ? 1.886 0.229 15.127 1.00 94.19 83 HIS A N 1
ATOM 643 C CA . HIS A 1 83 ? 2.033 1.685 15.244 1.00 94.19 83 HIS A CA 1
ATOM 644 C C . HIS A 1 83 ? 0.743 2.443 14.909 1.00 94.19 83 HIS A C 1
ATOM 646 O O . HIS A 1 83 ? 0.441 3.454 15.540 1.00 94.19 83 HIS A O 1
ATOM 652 N N . VAL A 1 84 ? -0.033 1.960 13.936 1.00 95.56 84 VAL A N 1
ATOM 653 C CA . VAL A 1 84 ? -1.343 2.543 13.609 1.00 95.56 84 VAL A CA 1
ATOM 654 C C . VAL A 1 84 ? -2.346 2.256 14.725 1.00 95.56 84 VAL A C 1
ATOM 656 O O . VAL A 1 84 ? -3.099 3.147 15.106 1.00 95.56 84 VAL A O 1
ATOM 659 N N . GLN A 1 85 ? -2.315 1.056 15.306 1.00 97.12 85 GLN A N 1
ATOM 660 C CA . GLN A 1 85 ? -3.149 0.693 16.449 1.00 97.12 85 GLN A CA 1
ATOM 661 C C . GLN A 1 85 ? -2.821 1.549 17.680 1.00 97.12 85 GLN A C 1
ATOM 663 O O . GLN A 1 85 ? -3.728 2.057 18.334 1.00 97.12 85 GLN A O 1
ATOM 668 N N . ALA A 1 86 ? -1.533 1.760 17.972 1.00 96.12 86 ALA A N 1
ATOM 669 C CA . ALA A 1 86 ? -1.100 2.648 19.048 1.00 96.12 86 ALA A CA 1
ATOM 670 C C . ALA A 1 86 ? -1.573 4.092 18.820 1.00 96.12 86 ALA A C 1
ATOM 672 O O . ALA A 1 86 ? -2.047 4.735 19.754 1.00 96.12 86 ALA A O 1
ATOM 673 N N . HIS A 1 87 ? -1.506 4.583 17.577 1.00 94.88 87 HIS A N 1
ATOM 674 C CA . HIS A 1 87 ? -2.083 5.873 17.200 1.00 94.88 87 HIS A CA 1
ATOM 675 C C . HIS A 1 87 ? -3.593 5.919 17.474 1.00 94.88 87 HIS A C 1
ATOM 677 O O . HIS A 1 87 ? -4.042 6.828 18.164 1.00 94.88 87 HIS A O 1
ATOM 683 N N . ILE A 1 88 ? -4.357 4.921 17.019 1.00 95.75 88 ILE A N 1
ATOM 684 C CA . ILE A 1 88 ? -5.804 4.835 17.260 1.00 95.75 88 ILE A CA 1
ATOM 685 C C . ILE A 1 88 ? -6.104 4.868 18.765 1.00 95.75 88 ILE A C 1
ATOM 687 O O . ILE A 1 88 ? -6.929 5.661 19.204 1.00 95.75 88 ILE A O 1
ATOM 691 N N . ASN A 1 89 ? -5.408 4.062 19.570 1.00 95.12 89 ASN A N 1
ATOM 692 C CA . ASN A 1 89 ? -5.615 4.009 21.019 1.00 95.12 89 ASN A CA 1
ATOM 693 C C . ASN A 1 89 ? -5.268 5.337 21.709 1.00 95.12 89 ASN A C 1
ATOM 695 O O . ASN A 1 89 ? -6.003 5.786 22.586 1.00 95.12 89 ASN A O 1
ATOM 699 N N . LYS A 1 90 ? -4.176 5.991 21.296 1.00 94.75 90 LYS A N 1
ATOM 700 C CA . LYS A 1 90 ? -3.798 7.309 21.818 1.00 94.75 90 LYS A CA 1
ATOM 701 C C . LYS A 1 90 ? -4.852 8.358 21.471 1.00 94.75 90 LYS A C 1
ATOM 703 O O . LYS A 1 90 ? -5.264 9.114 22.341 1.00 94.75 90 LYS A O 1
ATOM 708 N N . GLU A 1 91 ? -5.320 8.382 20.228 1.00 93.69 91 GLU A N 1
ATOM 709 C CA . GLU A 1 91 ? -6.348 9.323 19.779 1.00 93.69 91 GLU A CA 1
ATOM 710 C C . GLU A 1 91 ? -7.727 9.060 20.400 1.00 93.69 91 GLU A C 1
ATOM 712 O O . GLU A 1 91 ? -8.509 9.996 20.533 1.00 93.69 91 GLU A O 1
ATOM 717 N N . LYS A 1 92 ? -8.027 7.815 20.797 1.00 93.12 92 LYS A N 1
ATOM 718 C CA . LYS A 1 92 ? -9.216 7.484 21.602 1.00 93.12 92 LYS A CA 1
ATOM 719 C C . LYS A 1 92 ? -9.159 8.121 22.989 1.00 93.12 92 LYS A C 1
ATOM 721 O O . LYS A 1 92 ? -10.180 8.581 23.484 1.00 93.12 92 LYS A O 1
ATOM 726 N N . LEU A 1 93 ? -7.975 8.142 23.604 1.00 91.94 93 LEU A N 1
ATOM 727 C CA . LEU A 1 93 ? -7.754 8.765 24.913 1.00 91.94 93 LEU A CA 1
ATOM 728 C C . LEU A 1 93 ? -7.723 10.296 24.838 1.00 91.94 93 LEU A C 1
ATOM 730 O O . LEU A 1 93 ? -8.091 10.971 25.798 1.00 91.94 93 LEU A O 1
ATOM 734 N N . MET A 1 94 ? -7.279 10.857 23.712 1.00 90.62 94 MET A N 1
ATOM 735 C CA . MET A 1 94 ? -7.310 12.300 23.501 1.00 90.62 94 MET A CA 1
ATOM 736 C C . MET A 1 94 ? -8.765 12.772 23.322 1.00 90.62 94 MET A C 1
ATOM 738 O O . MET A 1 94 ? -9.523 12.199 22.545 1.00 90.62 94 MET A O 1
ATOM 742 N N . ARG A 1 95 ? -9.141 13.847 24.036 1.00 66.38 95 ARG A N 1
ATOM 743 C CA . ARG A 1 95 ? -10.505 14.392 24.282 1.00 66.38 95 ARG A CA 1
ATOM 744 C C . ARG A 1 95 ? -11.470 14.563 23.095 1.00 66.38 95 ARG A C 1
ATOM 746 O O . ARG A 1 95 ? -12.609 14.955 23.314 1.00 66.38 95 ARG A O 1
ATOM 753 N N . ASN A 1 96 ? -11.062 14.293 21.861 1.00 75.06 96 ASN A N 1
ATOM 754 C CA . ASN A 1 96 ? -11.884 14.555 20.685 1.00 75.06 96 ASN A CA 1
ATOM 755 C C . ASN A 1 96 ? -12.714 13.348 20.235 1.00 75.06 96 ASN A C 1
ATOM 757 O O . ASN A 1 96 ? -13.536 13.519 19.342 1.00 75.06 96 ASN A O 1
ATOM 761 N N . GLY A 1 97 ? -12.492 12.137 20.768 1.00 79.06 97 GLY A N 1
ATOM 762 C CA . GLY A 1 97 ? -13.315 10.947 20.474 1.00 79.06 97 GLY A CA 1
ATOM 763 C C . GLY A 1 97 ? -13.340 10.496 19.002 1.00 79.06 97 GLY A C 1
ATOM 764 O O . GLY A 1 97 ? -13.906 9.459 18.675 1.00 79.06 97 GLY A O 1
ATOM 765 N N . ARG A 1 98 ? -12.670 11.221 18.095 1.00 84.00 98 ARG A N 1
ATOM 766 C CA . ARG A 1 98 ? -12.719 11.029 16.634 1.00 84.00 98 ARG A CA 1
ATOM 767 C C . ARG A 1 98 ? -12.227 9.665 16.161 1.00 84.00 98 ARG A C 1
ATOM 769 O O . ARG A 1 98 ? -12.369 9.360 14.987 1.00 84.00 98 ARG A O 1
ATOM 776 N N . HIS A 1 99 ? -11.620 8.877 17.045 1.00 92.44 99 HIS A N 1
ATOM 777 C CA . HIS A 1 99 ? -11.043 7.576 16.740 1.00 92.44 99 HIS A CA 1
ATOM 778 C C . HIS A 1 99 ? -11.692 6.417 17.505 1.00 92.44 99 HIS A C 1
ATOM 780 O O . HIS A 1 99 ? -11.169 5.306 17.445 1.00 92.44 99 HIS A O 1
ATOM 786 N N . GLU A 1 100 ? -12.832 6.630 18.174 1.00 92.88 100 GLU A N 1
ATOM 787 C CA . GLU A 1 100 ? -13.554 5.603 18.949 1.00 92.88 100 GLU A CA 1
ATOM 788 C C . GLU A 1 100 ? -13.795 4.312 18.144 1.00 92.88 100 GLU A C 1
ATOM 790 O O . GLU A 1 100 ? -13.472 3.214 18.606 1.00 92.88 100 GLU A O 1
ATOM 795 N N . TYR A 1 101 ? -14.222 4.459 16.890 1.00 92.75 101 TYR A N 1
ATOM 796 C CA . TYR A 1 101 ? -14.496 3.372 15.939 1.00 92.75 101 TYR A CA 1
ATOM 797 C C . TYR A 1 101 ? -13.429 3.242 14.839 1.00 92.75 101 TYR A C 1
ATOM 799 O O . TYR A 1 101 ? -13.636 2.556 13.837 1.00 92.75 101 TYR A O 1
ATOM 807 N N . ALA A 1 102 ? -12.265 3.882 14.995 1.00 93.94 102 ALA A N 1
ATOM 808 C CA . ALA A 1 102 ? -11.187 3.713 14.029 1.00 93.94 102 ALA A CA 1
ATOM 809 C C . ALA A 1 102 ? -10.659 2.273 14.049 1.00 93.94 102 ALA A C 1
ATOM 811 O O . ALA A 1 102 ? -10.361 1.712 15.105 1.00 93.94 102 ALA A O 1
ATOM 812 N N . ILE A 1 103 ? -10.482 1.715 12.854 1.00 95.00 103 ILE A N 1
ATOM 813 C CA . ILE A 1 103 ? -9.836 0.423 12.625 1.00 95.00 103 ILE A CA 1
ATOM 814 C C . ILE A 1 103 ? -8.578 0.615 11.781 1.00 95.00 103 ILE A C 1
ATOM 816 O O . ILE A 1 103 ? -8.481 1.551 10.978 1.00 95.00 103 ILE A O 1
ATOM 820 N N . VAL A 1 104 ? -7.612 -0.285 11.950 1.00 96.00 104 VAL A N 1
ATOM 821 C CA . VAL A 1 104 ? -6.451 -0.357 11.062 1.00 96.00 104 VAL A CA 1
ATOM 822 C C . VAL A 1 104 ? -6.925 -0.857 9.702 1.00 96.00 104 VAL A C 1
ATOM 824 O O . VAL A 1 104 ? -7.469 -1.953 9.588 1.00 96.00 104 VAL A O 1
ATOM 827 N N . GLN A 1 105 ? -6.707 -0.060 8.661 1.00 95.12 105 GLN A N 1
ATOM 828 C CA . GLN A 1 105 ? -6.989 -0.449 7.285 1.00 95.12 105 GLN A CA 1
ATOM 829 C C . GLN A 1 105 ? -5.702 -0.731 6.528 1.00 95.12 105 GLN A C 1
ATOM 831 O O . GLN A 1 105 ? -4.707 -0.015 6.667 1.00 95.12 105 GLN A O 1
ATOM 836 N N . TYR A 1 106 ? -5.752 -1.742 5.662 1.00 91.75 106 TYR A N 1
ATOM 837 C CA . TYR A 1 106 ? -4.705 -1.949 4.679 1.00 91.75 106 TYR A CA 1
ATOM 838 C C . TYR A 1 106 ? -4.850 -0.920 3.548 1.00 91.75 106 TYR A C 1
ATOM 840 O O . TYR A 1 106 ? -5.905 -0.793 2.924 1.00 91.75 106 TYR A O 1
ATOM 848 N N . SER A 1 107 ? -3.795 -0.162 3.272 1.00 88.50 107 SER A N 1
ATOM 849 C CA . SER A 1 107 ? -3.777 0.867 2.241 1.00 88.50 107 SER A CA 1
ATOM 850 C C . SER A 1 107 ? -3.802 0.226 0.857 1.00 88.50 107 SER A C 1
ATOM 852 O O . SER A 1 107 ? -2.797 -0.286 0.357 1.00 88.50 107 SER A O 1
ATOM 854 N N . GLN A 1 108 ? -4.952 0.316 0.189 1.00 88.56 108 GLN A N 1
ATOM 855 C CA . GLN A 1 108 ? -5.104 -0.124 -1.199 1.00 88.56 108 GLN A CA 1
ATOM 856 C C . GLN A 1 108 ? -4.106 0.573 -2.137 1.00 88.56 108 GLN A C 1
ATOM 858 O O . GLN A 1 108 ? -3.636 -0.034 -3.095 1.00 88.56 108 GLN A O 1
ATOM 863 N N . ARG A 1 109 ? -3.707 1.813 -1.818 1.00 82.81 109 ARG A N 1
ATOM 864 C CA . ARG A 1 109 ? -2.693 2.566 -2.568 1.00 82.81 109 ARG A CA 1
ATOM 865 C C . ARG A 1 109 ? -1.323 1.885 -2.524 1.00 82.81 109 ARG A C 1
ATOM 867 O O . ARG A 1 109 ? -0.662 1.817 -3.554 1.00 82.81 109 ARG A O 1
ATOM 874 N N . MET A 1 110 ? -0.919 1.336 -1.374 1.00 84.94 110 MET A N 1
ATOM 875 C CA . MET A 1 110 ? 0.319 0.555 -1.289 1.00 84.94 110 MET A CA 1
ATOM 876 C C . MET A 1 110 ? 0.194 -0.769 -2.046 1.00 84.94 110 MET A C 1
ATOM 878 O O . MET A 1 110 ? 1.112 -1.121 -2.776 1.00 84.94 110 MET A O 1
ATOM 882 N N . ASN A 1 111 ? -0.926 -1.484 -1.919 1.00 84.31 111 ASN A N 1
ATOM 883 C CA . ASN A 1 111 ? -1.113 -2.735 -2.662 1.00 84.31 111 ASN A CA 1
ATOM 884 C C . ASN A 1 111 ? -1.080 -2.508 -4.176 1.00 84.31 111 ASN A C 1
ATOM 886 O O . ASN A 1 111 ? -0.414 -3.255 -4.883 1.00 84.31 111 ASN A O 1
ATOM 890 N N . SER A 1 112 ? -1.741 -1.454 -4.659 1.00 85.44 112 SER A N 1
ATOM 891 C CA . SER A 1 112 ? -1.709 -1.065 -6.069 1.00 85.44 112 SER A CA 1
ATOM 892 C C . SER A 1 112 ? -0.288 -0.726 -6.516 1.00 85.44 112 SER A C 1
ATOM 894 O O . SER A 1 112 ? 0.171 -1.280 -7.510 1.00 85.44 112 SER A O 1
ATOM 896 N N . ALA A 1 113 ? 0.453 0.066 -5.729 1.00 84.00 113 ALA A N 1
ATOM 897 C CA . ALA A 1 113 ? 1.861 0.346 -6.005 1.00 84.00 113 ALA A CA 1
ATOM 898 C C . ALA A 1 113 ? 2.672 -0.956 -6.109 1.00 84.00 113 ALA A C 1
ATOM 900 O O . ALA A 1 113 ? 3.280 -1.212 -7.142 1.00 84.00 113 ALA A O 1
ATOM 901 N N . LEU A 1 114 ? 2.590 -1.844 -5.113 1.00 85.06 114 LEU A N 1
ATOM 902 C CA . LEU A 1 114 ? 3.281 -3.137 -5.136 1.00 85.06 114 LEU A CA 1
ATOM 903 C C . LEU A 1 114 ? 2.891 -4.000 -6.340 1.00 85.06 114 LEU A C 1
ATOM 905 O O . LEU A 1 114 ? 3.762 -4.654 -6.903 1.00 85.06 114 LEU A O 1
ATOM 909 N N . TYR A 1 115 ? 1.619 -4.007 -6.746 1.00 83.50 115 TYR A N 1
ATOM 910 C CA . TYR A 1 115 ? 1.169 -4.721 -7.942 1.00 83.50 115 TYR A CA 1
ATOM 911 C C . TYR A 1 115 ? 1.760 -4.113 -9.215 1.00 83.50 115 TYR A C 1
ATOM 913 O O . TYR A 1 115 ? 2.306 -4.846 -10.042 1.00 83.50 115 TYR A O 1
ATOM 921 N N . THR A 1 116 ? 1.724 -2.787 -9.354 1.00 81.31 116 THR A N 1
ATOM 922 C CA . THR A 1 116 ? 2.330 -2.104 -10.503 1.00 81.31 116 THR A CA 1
ATOM 923 C C . THR A 1 116 ? 3.839 -2.341 -10.577 1.00 81.31 116 THR A C 1
ATOM 925 O O . THR A 1 116 ? 4.337 -2.676 -11.650 1.00 81.31 116 THR A O 1
ATOM 928 N N . GLU A 1 117 ? 4.551 -2.291 -9.445 1.00 79.31 117 GLU A N 1
ATOM 929 C CA . GLU A 1 117 ? 5.986 -2.598 -9.401 1.00 79.31 117 GLU A CA 1
ATOM 930 C C . GLU A 1 117 ? 6.253 -4.077 -9.696 1.00 79.31 117 GLU A C 1
ATOM 932 O O . GLU A 1 117 ? 7.191 -4.407 -10.419 1.00 79.31 117 GLU A O 1
ATOM 937 N N . SER A 1 118 ? 5.401 -4.980 -9.193 1.00 75.44 118 SER A N 1
ATOM 938 C CA . SER A 1 118 ? 5.546 -6.415 -9.445 1.00 75.44 118 SER A CA 1
ATOM 939 C C . SER A 1 118 ? 5.460 -6.746 -10.930 1.00 75.44 118 SER A C 1
ATOM 941 O O . SER A 1 118 ? 6.159 -7.655 -11.366 1.00 75.44 118 SER A O 1
ATOM 943 N N . ASN A 1 119 ? 4.662 -6.006 -11.707 1.00 71.44 119 ASN A N 1
ATOM 944 C CA . ASN A 1 119 ? 4.514 -6.209 -13.148 1.00 71.44 119 ASN A CA 1
ATOM 945 C C . ASN A 1 119 ? 5.687 -5.624 -13.941 1.00 71.44 119 ASN A C 1
ATOM 947 O O . ASN A 1 119 ? 6.135 -6.252 -14.896 1.00 71.44 119 ASN A O 1
ATOM 951 N N . LEU A 1 120 ? 6.247 -4.488 -13.513 1.00 67.38 120 LEU A N 1
ATOM 952 C CA . LEU A 1 120 ? 7.446 -3.899 -14.128 1.00 67.38 120 LEU A CA 1
ATOM 953 C C . LEU A 1 120 ? 8.699 -4.755 -13.921 1.00 67.38 120 LEU A C 1
ATOM 955 O O . LEU A 1 120 ? 9.613 -4.734 -14.741 1.00 67.38 120 LEU A O 1
ATOM 959 N N . SER A 1 121 ? 8.724 -5.577 -12.873 1.00 61.25 121 SER A N 1
ATOM 960 C CA . SER A 1 121 ? 9.748 -6.606 -12.705 1.00 61.25 121 SER A CA 1
ATOM 961 C C . SER A 1 121 ? 9.669 -7.735 -13.753 1.00 61.25 121 SER A C 1
ATOM 963 O O . SER A 1 121 ? 10.546 -8.598 -13.767 1.00 61.25 121 SER A O 1
ATOM 965 N N . TYR A 1 122 ? 8.642 -7.770 -14.617 1.00 58.84 122 TYR A N 1
ATOM 966 C CA . TYR A 1 122 ? 8.589 -8.611 -15.819 1.00 58.84 122 TYR A CA 1
ATOM 967 C C . TYR A 1 122 ? 9.089 -7.805 -17.023 1.00 58.84 122 TYR A C 1
ATOM 969 O O . TYR A 1 122 ? 8.364 -7.578 -17.983 1.00 58.84 122 TYR A O 1
ATOM 977 N N . ILE A 1 123 ? 10.343 -7.359 -16.989 1.00 55.56 123 ILE A N 1
ATOM 978 C CA . ILE A 1 123 ? 11.036 -7.172 -18.262 1.00 55.56 123 ILE A CA 1
ATOM 979 C C . ILE A 1 123 ? 11.336 -8.606 -18.704 1.00 55.56 123 ILE A C 1
ATOM 981 O O . ILE A 1 123 ? 12.101 -9.275 -17.999 1.00 55.56 123 ILE A O 1
ATOM 985 N N . PRO A 1 124 ? 10.684 -9.143 -19.756 1.00 55.94 124 PRO A N 1
ATOM 986 C CA . PRO A 1 124 ? 11.079 -10.445 -20.273 1.00 55.94 124 PRO A CA 1
ATOM 987 C C . PRO A 1 124 ? 12.591 -10.386 -20.515 1.00 55.94 124 PRO A C 1
ATOM 989 O O . PRO A 1 124 ? 13.071 -9.330 -20.947 1.00 55.94 124 PRO A O 1
ATOM 992 N N . PRO A 1 125 ? 13.355 -11.443 -20.172 1.00 54.91 125 PRO A N 1
ATOM 993 C CA . PRO A 1 125 ? 14.789 -11.455 -20.437 1.00 54.91 125 PRO A CA 1
ATOM 994 C C . PRO A 1 125 ? 14.971 -10.983 -21.869 1.00 54.91 125 PRO A C 1
ATOM 996 O O . PRO A 1 125 ? 14.266 -11.485 -22.742 1.00 54.91 125 PRO A O 1
ATOM 999 N N . TYR A 1 126 ? 15.792 -9.948 -22.070 1.00 56.44 126 TYR A N 1
ATOM 1000 C CA . TYR A 1 126 ? 15.973 -9.345 -23.383 1.00 56.44 126 TYR A CA 1
ATOM 1001 C C . TYR A 1 126 ? 16.311 -10.470 -24.353 1.00 56.44 126 TYR A C 1
ATOM 1003 O O . TYR A 1 126 ? 17.407 -11.030 -24.313 1.00 56.44 126 TYR A O 1
ATOM 1011 N N . VAL A 1 127 ? 15.327 -10.854 -25.160 1.00 69.12 127 VAL A N 1
ATOM 1012 C CA . VAL A 1 127 ? 15.542 -11.773 -26.256 1.00 69.12 127 VAL A CA 1
ATOM 1013 C C . VAL A 1 127 ? 16.108 -10.849 -27.318 1.00 69.12 127 VAL A C 1
ATOM 1015 O O . VAL A 1 127 ? 15.356 -9.983 -27.782 1.00 69.12 127 VAL A O 1
ATOM 1018 N N . PRO A 1 128 ? 17.419 -10.916 -27.634 1.00 74.06 128 PRO A N 1
ATOM 1019 C CA . PRO A 1 128 ? 17.944 -10.127 -28.735 1.00 74.06 128 PRO A CA 1
ATOM 1020 C C . PRO A 1 128 ? 17.022 -10.380 -29.924 1.00 74.06 128 PRO A C 1
ATOM 1022 O O . PRO A 1 128 ? 16.649 -11.541 -30.126 1.00 74.06 128 PRO A O 1
ATOM 1025 N N . PRO A 1 129 ? 16.574 -9.325 -30.630 1.00 76.31 129 PRO A N 1
ATOM 1026 C CA . PRO A 1 129 ? 15.651 -9.482 -31.736 1.00 76.31 129 PRO A CA 1
ATOM 1027 C C . PRO A 1 129 ? 16.249 -10.545 -32.638 1.00 76.31 129 PRO A C 1
ATOM 1029 O O . PRO A 1 129 ? 17.342 -10.368 -33.180 1.00 76.31 129 PRO A O 1
ATOM 1032 N N . VAL A 1 130 ? 15.587 -11.701 -32.701 1.00 79.44 130 VAL A N 1
ATOM 1033 C CA . VAL A 1 130 ? 15.988 -12.737 -33.632 1.00 79.44 130 VAL A CA 1
ATOM 1034 C C . VAL A 1 130 ? 15.743 -12.068 -34.966 1.00 79.44 130 VAL A C 1
ATOM 1036 O O . VAL A 1 130 ? 14.591 -11.800 -35.310 1.00 79.44 130 VAL A O 1
ATOM 1039 N N . PHE A 1 131 ? 16.819 -11.668 -35.641 1.00 77.38 131 PHE A N 1
ATOM 1040 C CA . PHE A 1 131 ? 16.755 -11.182 -37.005 1.00 77.38 131 PHE A CA 1
ATOM 1041 C C . PHE A 1 131 ? 16.227 -12.357 -37.817 1.00 77.38 131 PHE A C 1
ATOM 1043 O O . PHE A 1 131 ? 16.986 -13.187 -38.311 1.00 77.38 131 PHE A O 1
ATOM 1050 N N . MET A 1 132 ? 14.902 -12.477 -37.875 1.00 72.94 132 MET A N 1
ATOM 1051 C CA . MET A 1 132 ? 14.249 -13.303 -38.863 1.00 72.94 132 MET A CA 1
ATOM 1052 C C . MET A 1 132 ? 14.770 -12.763 -40.188 1.00 72.94 132 MET A C 1
ATOM 1054 O O . MET A 1 132 ? 14.694 -11.545 -40.394 1.00 72.94 132 MET A O 1
ATOM 1058 N N . PRO A 1 133 ? 15.383 -13.606 -41.033 1.00 76.31 133 PRO A N 1
ATOM 1059 C CA . PRO A 1 133 ? 15.836 -13.154 -42.330 1.00 76.31 133 PRO A CA 1
ATOM 1060 C C . PRO A 1 133 ? 14.623 -12.520 -42.994 1.00 76.31 133 PRO A C 1
ATOM 1062 O O . PRO A 1 133 ? 13.599 -13.176 -43.183 1.00 76.31 133 PRO A O 1
ATOM 1065 N N . VAL A 1 134 ? 14.712 -11.218 -43.256 1.00 69.31 134 VAL A N 1
ATOM 1066 C CA . VAL A 1 134 ? 13.716 -10.519 -44.051 1.00 69.31 134 VAL A CA 1
ATOM 1067 C C . VAL A 1 134 ? 13.808 -11.183 -45.413 1.00 69.31 134 VAL A C 1
ATOM 1069 O O . VAL A 1 134 ? 14.698 -10.880 -46.206 1.00 69.31 134 VAL A O 1
ATOM 1072 N N . THR A 1 135 ? 12.948 -12.168 -45.659 1.00 72.88 135 THR A N 1
ATOM 1073 C CA . THR A 1 135 ? 12.676 -12.652 -47.003 1.00 72.88 135 THR A CA 1
ATOM 1074 C C . THR A 1 135 ? 12.164 -11.439 -47.742 1.00 72.88 135 THR A C 1
ATOM 1076 O O . THR A 1 135 ? 11.032 -11.006 -47.521 1.00 72.88 135 THR A O 1
ATOM 1079 N N . ALA A 1 136 ? 13.055 -10.829 -48.523 1.00 64.19 136 ALA A N 1
ATOM 1080 C CA . ALA A 1 136 ? 12.723 -9.708 -49.371 1.00 64.19 136 ALA A CA 1
ATOM 1081 C C . ALA A 1 136 ? 11.471 -10.108 -50.161 1.00 64.19 136 ALA A C 1
ATOM 1083 O O . ALA A 1 136 ? 11.501 -11.150 -50.827 1.00 64.19 136 ALA A O 1
ATOM 1084 N N . PRO A 1 137 ? 10.359 -9.359 -50.057 1.00 65.56 137 PRO A N 1
ATOM 1085 C CA . PRO A 1 137 ? 9.241 -9.588 -50.948 1.00 65.56 137 PRO A CA 1
ATOM 1086 C C . PRO A 1 137 ? 9.793 -9.431 -52.361 1.00 65.56 137 PRO A C 1
ATOM 1088 O O . PRO A 1 137 ? 10.332 -8.380 -52.713 1.00 65.56 137 PRO A O 1
ATOM 1091 N N . ALA A 1 138 ? 9.742 -10.521 -53.129 1.00 65.50 138 ALA A N 1
ATOM 1092 C CA . ALA A 1 138 ? 10.105 -10.520 -54.532 1.00 65.50 138 ALA A CA 1
ATOM 1093 C C . ALA A 1 138 ? 9.375 -9.346 -55.185 1.00 65.50 138 ALA A C 1
ATOM 1095 O O . ALA A 1 138 ? 8.149 -9.257 -55.103 1.00 65.50 138 ALA A O 1
ATOM 1096 N N . MET A 1 139 ? 10.142 -8.404 -55.733 1.00 58.53 139 MET A N 1
ATOM 1097 C CA . MET A 1 139 ? 9.596 -7.177 -56.291 1.00 58.53 139 MET A CA 1
ATOM 1098 C C . MET A 1 139 ? 8.645 -7.538 -57.430 1.00 58.53 139 MET A C 1
ATOM 1100 O O . MET A 1 139 ? 9.075 -7.902 -58.523 1.00 58.53 139 MET A O 1
ATOM 1104 N N . ALA A 1 140 ? 7.344 -7.453 -57.164 1.00 62.03 140 ALA A N 1
ATOM 1105 C CA . ALA A 1 140 ? 6.353 -7.369 -58.214 1.00 62.03 140 ALA A CA 1
ATOM 1106 C C . ALA A 1 140 ? 6.512 -5.998 -58.878 1.00 62.03 140 ALA A C 1
ATOM 1108 O O . ALA A 1 140 ? 6.586 -4.965 -58.209 1.00 62.03 140 ALA A O 1
ATOM 1109 N N . ALA A 1 141 ? 6.633 -6.036 -60.201 1.00 66.94 141 ALA A N 1
ATOM 1110 C CA . ALA A 1 141 ? 6.844 -4.896 -61.074 1.00 66.94 141 ALA A CA 1
ATOM 1111 C C . ALA A 1 141 ? 5.835 -3.751 -60.825 1.00 66.94 141 ALA A C 1
ATOM 1113 O O . ALA A 1 141 ? 4.678 -4.011 -60.487 1.00 66.94 141 ALA A O 1
ATOM 1114 N N . PRO A 1 142 ? 6.245 -2.485 -61.025 1.00 56.97 142 PRO A N 1
ATOM 1115 C CA . PRO A 1 142 ? 5.386 -1.329 -60.804 1.00 56.97 142 PRO A CA 1
ATOM 1116 C C . PRO A 1 142 ? 4.268 -1.271 -61.855 1.00 56.97 142 PRO A C 1
ATOM 1118 O O . PRO A 1 142 ? 4.523 -1.056 -63.039 1.00 56.97 142 PRO A O 1
ATOM 1121 N N . LEU A 1 143 ? 3.020 -1.431 -61.412 1.00 56.34 143 LEU A N 1
ATOM 1122 C CA . LEU A 1 143 ? 1.839 -1.007 -62.163 1.00 56.34 143 LEU A CA 1
ATOM 1123 C C . LEU A 1 143 ? 1.524 0.452 -61.815 1.00 56.34 143 LEU A C 1
ATOM 1125 O O . LEU A 1 143 ? 1.601 0.870 -60.662 1.00 56.34 143 LEU A O 1
ATOM 1129 N N . ALA A 1 144 ? 1.239 1.211 -62.868 1.00 58.75 144 ALA A N 1
ATOM 1130 C CA . ALA A 1 144 ? 1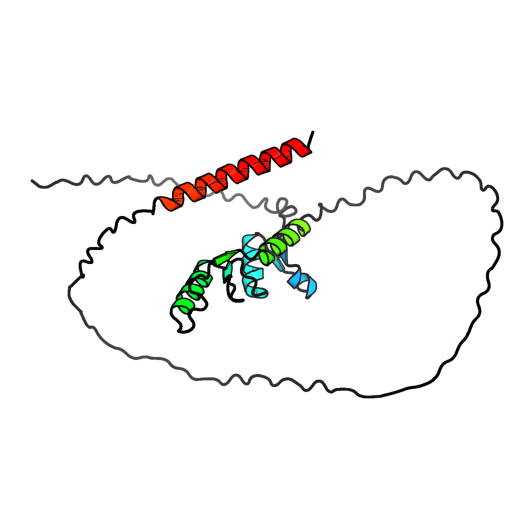.155 2.661 -62.923 1.00 58.75 144 ALA A CA 1
ATOM 1131 C C . ALA A 1 144 ? 0.241 3.298 -61.862 1.00 58.75 144 ALA A C 1
ATOM 1133 O O . ALA A 1 144 ? -0.868 2.837 -61.597 1.00 58.75 144 ALA A O 1
ATOM 1134 N N . ALA A 1 145 ? 0.711 4.419 -61.313 1.00 57.78 145 ALA A N 1
ATOM 1135 C CA . ALA A 1 145 ? -0.033 5.285 -60.411 1.00 57.78 145 ALA A CA 1
ATOM 1136 C C . ALA A 1 145 ? -1.110 6.099 -61.160 1.00 57.78 145 ALA A C 1
ATOM 1138 O O . ALA A 1 145 ? -0.811 6.662 -62.216 1.00 57.78 145 ALA A O 1
ATOM 1139 N N . PRO A 1 146 ? -2.327 6.252 -60.609 1.00 58.19 146 PRO A N 1
ATOM 1140 C CA . PRO A 1 146 ? -3.226 7.335 -60.979 1.00 58.19 146 PRO A CA 1
ATOM 1141 C C . PRO A 1 146 ? -2.896 8.612 -60.189 1.00 58.19 146 PRO A C 1
ATOM 1143 O O . PRO A 1 146 ? -2.600 8.581 -58.995 1.00 58.19 146 PRO A O 1
ATOM 1146 N N . ALA A 1 147 ? -2.943 9.739 -60.895 1.00 57.19 147 ALA A N 1
ATOM 1147 C CA . ALA A 1 147 ? -2.645 11.076 -60.403 1.00 57.19 147 ALA A CA 1
ATOM 1148 C C . ALA A 1 147 ? -3.601 11.538 -59.288 1.00 57.19 147 ALA A C 1
ATOM 1150 O O . ALA A 1 147 ? -4.818 11.394 -59.399 1.00 57.19 147 ALA A O 1
ATOM 1151 N N . THR A 1 148 ? -3.048 12.178 -58.256 1.00 61.53 148 THR A N 1
ATOM 1152 C CA . THR A 1 148 ? -3.799 12.968 -57.269 1.00 61.53 148 THR A CA 1
ATOM 1153 C C . THR A 1 148 ? -3.590 14.467 -57.513 1.00 61.53 148 THR A C 1
ATOM 1155 O O . THR A 1 148 ? -2.451 14.877 -57.751 1.00 61.53 148 THR A O 1
ATOM 1158 N N . PRO A 1 149 ? -4.645 15.298 -57.434 1.00 60.19 149 PRO A N 1
ATOM 1159 C CA . PRO A 1 149 ? -4.545 16.739 -57.632 1.00 60.19 149 PRO A CA 1
ATOM 1160 C C . PRO A 1 149 ? -3.988 17.477 -56.406 1.00 60.19 149 PRO A C 1
ATOM 1162 O O . PRO A 1 149 ? -4.336 17.192 -55.260 1.00 60.19 149 PRO A O 1
ATOM 1165 N N . SER A 1 150 ? -3.152 18.474 -56.695 1.00 52.41 150 SER A N 1
ATOM 1166 C CA . SER A 1 150 ? -2.623 19.475 -55.771 1.00 52.41 150 SER A CA 1
ATOM 1167 C C . SER A 1 150 ? -3.734 20.254 -55.069 1.00 52.41 150 SER A C 1
ATOM 1169 O O . SER A 1 150 ? -4.660 20.740 -55.714 1.00 52.41 150 SER A O 1
ATOM 1171 N N . SER A 1 151 ? -3.599 20.451 -53.759 1.00 52.97 151 SER A N 1
ATOM 1172 C CA . SER A 1 151 ? -4.329 21.488 -53.027 1.00 52.97 151 SER A CA 1
ATOM 1173 C C . SER A 1 151 ? -3.335 22.423 -52.352 1.00 52.97 151 SER A C 1
ATOM 1175 O O . SER A 1 151 ? -2.680 22.085 -51.371 1.00 52.97 151 SER A O 1
ATOM 1177 N N . THR A 1 152 ? -3.225 23.596 -52.966 1.00 55.44 152 THR A N 1
ATOM 1178 C CA . THR A 1 152 ? -2.614 24.828 -52.478 1.00 55.44 152 THR A CA 1
ATOM 1179 C C . THR A 1 152 ? -3.380 25.334 -51.260 1.00 55.44 152 THR A C 1
ATOM 1181 O O . THR A 1 152 ? -4.587 25.547 -51.359 1.00 55.44 152 THR A O 1
ATOM 1184 N N . ILE A 1 153 ? -2.699 25.590 -50.143 1.00 56.06 153 ILE A N 1
ATOM 1185 C CA . ILE A 1 153 ? -3.243 26.432 -49.073 1.00 56.06 153 ILE A CA 1
ATOM 1186 C C . ILE A 1 153 ? -2.147 27.410 -48.640 1.00 56.06 153 ILE A C 1
ATOM 1188 O O . ILE A 1 153 ? -1.173 27.037 -47.989 1.00 56.06 153 ILE A O 1
ATOM 1192 N N . SER A 1 154 ? -2.315 28.655 -49.089 1.00 53.50 154 SER A N 1
ATOM 1193 C CA . SER A 1 154 ? -1.689 29.885 -48.591 1.00 53.50 154 SER A CA 1
ATOM 1194 C C . SER A 1 154 ? -1.855 29.970 -47.063 1.00 53.50 154 SER A C 1
ATOM 1196 O O . SER A 1 154 ? -2.899 29.601 -46.546 1.00 53.50 154 SER A O 1
ATOM 1198 N N . GLY A 1 155 ? -0.893 30.397 -46.251 1.00 49.09 155 GLY A N 1
ATOM 1199 C CA . GLY A 1 155 ? -0.099 31.606 -46.408 1.00 49.09 155 GLY A CA 1
ATOM 1200 C C . GLY A 1 155 ? -0.868 32.812 -45.860 1.00 49.09 155 GLY A C 1
ATOM 1201 O O . GLY A 1 155 ? -1.451 33.541 -46.651 1.00 49.09 155 GLY A O 1
ATOM 1202 N N . THR A 1 156 ? -0.845 33.020 -44.538 1.00 53.94 156 THR A N 1
ATOM 1203 C CA . THR A 1 156 ? -0.961 34.353 -43.917 1.00 53.94 156 THR A CA 1
ATOM 1204 C C . THR A 1 156 ? -0.079 34.416 -42.676 1.00 53.94 156 THR A C 1
ATOM 1206 O O . THR A 1 156 ? -0.422 33.907 -41.610 1.00 53.94 156 THR A O 1
ATOM 1209 N N . ASP A 1 157 ? 1.073 35.035 -42.893 1.00 51.50 157 ASP A N 1
ATOM 1210 C CA . ASP A 1 157 ? 1.887 35.769 -41.932 1.00 51.50 157 ASP A CA 1
ATOM 1211 C C . ASP A 1 157 ? 1.073 36.879 -41.247 1.00 51.50 157 ASP A C 1
ATOM 1213 O O . ASP A 1 157 ? 0.250 37.508 -41.918 1.00 51.50 157 ASP A O 1
ATOM 1217 N N . SER A 1 158 ? 1.322 37.121 -39.954 1.00 60.22 158 SER A N 1
ATOM 1218 C CA . SER A 1 158 ? 1.215 38.413 -39.233 1.00 60.22 158 SER A CA 1
ATOM 1219 C C . SER A 1 158 ? 1.478 38.196 -37.733 1.00 60.22 158 SER A C 1
ATOM 1221 O O . SER A 1 158 ? 0.566 38.008 -36.932 1.00 60.22 158 SER A O 1
ATOM 1223 N N . ASP A 1 159 ? 2.755 38.084 -37.382 1.00 55.06 159 ASP A N 1
ATOM 1224 C CA . ASP A 1 159 ? 3.498 39.073 -36.592 1.00 55.06 159 ASP A CA 1
ATOM 1225 C C . ASP A 1 159 ? 2.739 40.090 -35.688 1.00 55.06 159 ASP A C 1
ATOM 1227 O O . ASP A 1 159 ? 1.742 40.679 -36.099 1.00 55.06 159 ASP A O 1
ATOM 1231 N N . ILE A 1 160 ? 3.370 40.391 -34.530 1.00 50.28 160 ILE A N 1
ATOM 1232 C CA . ILE A 1 160 ? 3.427 41.688 -33.790 1.00 50.28 160 ILE A CA 1
ATOM 1233 C C . ILE A 1 160 ? 2.763 41.767 -32.370 1.00 50.28 160 ILE A C 1
ATOM 1235 O O . ILE A 1 160 ? 1.550 41.719 -32.200 1.00 50.28 160 ILE A O 1
ATOM 1239 N N . ILE A 1 161 ? 3.650 42.024 -31.373 1.00 49.19 161 ILE A N 1
ATOM 1240 C CA . ILE A 1 161 ? 3.556 42.565 -29.973 1.00 49.19 161 ILE A CA 1
ATOM 1241 C C . ILE A 1 161 ? 2.986 41.680 -28.843 1.00 49.19 161 ILE A C 1
ATOM 1243 O O . ILE A 1 161 ? 1.787 41.476 -28.736 1.00 49.19 161 ILE A O 1
ATOM 1247 N N . SER A 1 162 ? 3.813 41.321 -27.846 1.00 56.75 162 SER A N 1
ATOM 1248 C CA . SER A 1 162 ? 4.006 42.202 -26.677 1.00 56.75 162 SER A CA 1
ATOM 1249 C C . SER 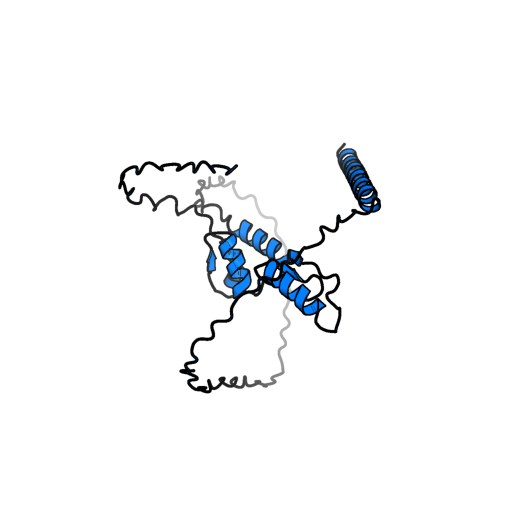A 1 162 ? 4.872 41.583 -25.581 1.00 56.75 162 SER A C 1
ATOM 1251 O O . SER A 1 162 ? 4.452 40.726 -24.806 1.00 56.75 162 SER A O 1
ATOM 1253 N N . SER A 1 163 ? 6.080 42.126 -25.477 1.00 56.44 163 SER A N 1
ATOM 1254 C CA . SER A 1 163 ? 6.998 42.025 -24.352 1.00 56.44 163 SER A CA 1
ATOM 1255 C C . SER A 1 163 ? 6.307 42.416 -23.042 1.00 56.44 163 SER A C 1
ATOM 1257 O O . SER A 1 163 ? 5.733 43.499 -22.941 1.00 56.44 163 SER A O 1
ATOM 1259 N N . HIS A 1 164 ? 6.395 41.561 -22.029 1.00 56.91 164 HIS A N 1
ATOM 1260 C CA . HIS A 1 164 ? 6.366 41.981 -20.632 1.00 56.91 164 HIS A CA 1
ATOM 1261 C C . HIS A 1 164 ? 7.325 41.090 -19.850 1.00 56.91 164 HIS A C 1
ATOM 1263 O O . HIS A 1 164 ? 7.096 39.913 -19.583 1.00 56.91 164 HIS A O 1
ATOM 1269 N N . ASP A 1 165 ? 8.451 41.732 -19.589 1.00 47.19 165 ASP A N 1
ATOM 1270 C CA . ASP A 1 165 ? 9.494 41.413 -18.645 1.00 47.19 165 ASP A CA 1
ATOM 1271 C C . ASP A 1 165 ? 8.901 41.452 -17.227 1.00 47.19 165 ASP A C 1
ATOM 1273 O O . ASP A 1 165 ? 8.338 42.467 -16.813 1.00 47.19 165 ASP A O 1
ATOM 1277 N N . ALA A 1 166 ? 8.960 40.330 -16.514 1.00 45.28 166 ALA A N 1
ATOM 1278 C CA . ALA A 1 166 ? 8.814 40.275 -15.064 1.00 45.28 166 ALA A CA 1
ATOM 1279 C C . ALA A 1 166 ? 9.379 38.939 -14.577 1.00 45.28 166 ALA A C 1
ATOM 1281 O O . ALA A 1 166 ? 8.688 37.924 -14.501 1.00 45.28 166 ALA A O 1
ATOM 1282 N N . THR A 1 167 ? 10.668 38.944 -14.265 1.00 55.81 167 THR A N 1
ATOM 1283 C CA . THR A 1 167 ? 11.315 37.941 -13.421 1.00 55.81 167 THR A CA 1
ATOM 1284 C C . THR A 1 167 ? 10.780 38.035 -11.988 1.00 55.81 167 THR A C 1
ATOM 1286 O O . THR A 1 167 ? 10.941 39.087 -11.366 1.00 55.81 167 THR A O 1
ATOM 1289 N N . PRO A 1 168 ? 10.230 36.963 -11.398 1.00 55.78 168 PRO A N 1
ATOM 1290 C CA . PRO A 1 168 ? 10.245 36.804 -9.957 1.00 55.78 168 PRO A CA 1
ATOM 1291 C C . PRO A 1 168 ? 11.517 36.051 -9.555 1.00 55.78 168 PRO A C 1
ATOM 1293 O O . PRO A 1 168 ? 11.696 34.863 -9.819 1.00 55.78 168 PRO A O 1
ATOM 1296 N N . ASP A 1 169 ? 12.401 36.816 -8.933 1.00 53.78 169 ASP A N 1
ATOM 1297 C CA . ASP A 1 169 ? 13.510 36.410 -8.078 1.00 53.78 169 ASP A CA 1
ATOM 1298 C C . ASP A 1 169 ? 13.154 35.202 -7.177 1.00 53.78 169 ASP A C 1
ATOM 1300 O O . ASP A 1 169 ? 12.273 35.319 -6.315 1.00 53.78 169 ASP A O 1
ATOM 1304 N N . PRO A 1 170 ? 13.794 34.024 -7.325 1.00 56.53 170 PRO A N 1
ATOM 1305 C CA . PRO A 1 170 ? 13.750 33.012 -6.287 1.00 56.53 170 PRO A CA 1
ATOM 1306 C C . PRO A 1 170 ? 14.737 33.410 -5.186 1.00 56.53 170 PRO A C 1
ATOM 1308 O O . PRO A 1 170 ? 15.905 33.019 -5.191 1.00 56.53 170 PRO A O 1
ATOM 1311 N N . SER A 1 171 ? 14.220 34.162 -4.213 1.00 61.06 171 SER A N 1
ATOM 1312 C CA . SER A 1 171 ? 14.875 34.396 -2.927 1.00 61.06 171 SER A CA 1
ATOM 1313 C C . SER A 1 171 ? 15.500 33.103 -2.374 1.00 61.06 171 SER A C 1
ATOM 1315 O O . SER A 1 171 ? 14.834 32.059 -2.341 1.00 61.06 171 SER A O 1
ATOM 1317 N N . PRO A 1 172 ? 16.753 33.145 -1.889 1.00 60.19 172 PRO A N 1
ATOM 1318 C CA . PRO A 1 172 ? 17.379 32.003 -1.246 1.00 60.19 172 PRO A CA 1
ATOM 1319 C C . PRO A 1 172 ? 16.644 31.683 0.058 1.00 60.19 172 PRO A C 1
ATOM 1321 O O . PRO A 1 172 ? 16.468 32.532 0.932 1.00 60.19 172 PRO A O 1
ATOM 1324 N N . SER A 1 173 ? 16.205 30.432 0.184 1.00 54.25 173 SER A N 1
ATOM 1325 C CA . SER A 1 173 ? 15.656 29.911 1.434 1.00 54.25 173 SER A CA 1
ATOM 1326 C C . SER A 1 173 ? 16.702 30.024 2.550 1.00 54.25 173 SER A C 1
ATOM 1328 O O . SER A 1 173 ? 17.868 29.694 2.315 1.00 54.25 173 SER A O 1
ATOM 1330 N N . PRO A 1 174 ? 16.317 30.453 3.763 1.00 53.41 174 PRO A N 1
ATOM 1331 C CA . PRO A 1 174 ? 17.232 30.522 4.889 1.00 53.41 174 PRO A CA 1
ATOM 1332 C C . PRO A 1 174 ? 17.705 29.116 5.263 1.00 53.41 174 PRO A C 1
ATOM 1334 O O . PRO A 1 174 ? 16.911 28.207 5.513 1.00 53.41 174 PRO A O 1
ATOM 1337 N N . THR A 1 175 ? 19.022 28.949 5.315 1.00 54.78 175 THR A N 1
ATOM 1338 C CA . THR A 1 175 ? 19.681 27.852 6.020 1.00 54.78 175 THR A CA 1
ATOM 1339 C C . THR A 1 175 ? 19.145 27.778 7.451 1.00 54.78 175 THR A C 1
ATOM 1341 O O . THR A 1 175 ? 19.190 28.795 8.149 1.00 54.78 175 THR A O 1
ATOM 1344 N N . PRO A 1 176 ? 18.678 26.618 7.943 1.00 50.44 176 PRO A N 1
ATOM 1345 C CA . PRO A 1 176 ? 18.514 26.445 9.373 1.00 50.44 176 PRO A CA 1
ATOM 1346 C C . PRO A 1 176 ? 19.912 26.433 9.992 1.00 50.44 176 PRO A C 1
ATOM 1348 O O . PRO A 1 176 ? 20.678 25.484 9.819 1.00 50.44 176 PRO A O 1
ATOM 1351 N N . SER A 1 177 ? 20.249 27.519 10.682 1.00 47.06 177 SER A N 1
ATOM 1352 C CA . SER A 1 177 ? 21.350 27.549 11.633 1.00 47.06 177 SER A CA 1
ATOM 1353 C C . SER A 1 177 ? 21.133 26.412 12.623 1.00 47.06 177 SER A C 1
ATOM 1355 O O . SER A 1 177 ? 20.203 26.432 13.426 1.00 47.06 177 SER A O 1
ATOM 1357 N N . ILE A 1 178 ? 21.972 25.390 12.513 1.00 41.69 178 ILE A N 1
ATOM 1358 C CA . ILE A 1 178 ? 22.163 24.374 13.536 1.00 41.69 178 ILE A CA 1
ATOM 1359 C C . ILE A 1 178 ? 22.780 25.065 14.749 1.00 41.69 178 ILE A C 1
ATOM 1361 O O . ILE A 1 178 ? 23.994 25.191 14.872 1.00 41.69 178 ILE A O 1
ATOM 1365 N N . SER A 1 179 ? 21.917 25.574 15.622 1.00 45.25 179 SER A N 1
ATOM 1366 C CA . SER A 1 179 ? 22.287 25.914 16.985 1.00 45.25 179 SER A CA 1
ATOM 1367 C C . SER A 1 179 ? 22.762 24.627 17.649 1.00 45.25 179 SER A C 1
ATOM 1369 O O . SER A 1 179 ? 21.973 23.728 17.939 1.00 45.25 179 SER A O 1
ATOM 1371 N N . SER A 1 180 ? 24.072 24.534 17.828 1.00 52.91 180 SER A N 1
ATOM 1372 C CA . SER A 1 180 ? 24.721 23.756 18.870 1.00 52.91 180 SER A CA 1
ATOM 1373 C C . SER A 1 180 ? 23.985 23.985 20.191 1.00 52.91 180 SER A C 1
ATOM 1375 O O . SER A 1 180 ? 24.067 25.071 20.757 1.00 52.91 180 SER A O 1
ATOM 1377 N N . LEU A 1 181 ? 23.225 22.980 20.625 1.00 52.16 181 LEU A N 1
ATOM 1378 C CA . LEU A 1 181 ? 22.724 22.855 21.987 1.00 52.16 181 LEU A CA 1
ATOM 1379 C C . LEU A 1 181 ? 23.491 21.701 22.621 1.00 52.16 181 LEU A C 1
ATOM 1381 O O . LEU A 1 181 ? 23.194 20.531 22.387 1.00 52.16 181 LEU A O 1
ATOM 1385 N N . ASP A 1 182 ? 24.562 22.111 23.287 1.00 46.97 182 ASP A N 1
ATOM 1386 C CA . ASP A 1 182 ? 24.936 21.725 24.642 1.00 46.97 182 ASP A CA 1
ATOM 1387 C C . ASP A 1 182 ? 24.662 20.276 25.056 1.00 46.97 182 ASP A C 1
ATOM 1389 O O . ASP A 1 182 ? 23.543 19.867 25.387 1.00 46.97 182 ASP A O 1
ATOM 1393 N N . ASP A 1 183 ? 25.773 19.543 25.103 1.00 49.38 183 ASP A N 1
ATOM 1394 C CA . ASP A 1 183 ? 26.186 18.697 26.220 1.00 49.38 183 ASP A CA 1
ATOM 1395 C C . ASP A 1 183 ? 25.251 18.761 27.439 1.00 49.38 183 ASP A C 1
ATOM 1397 O O . ASP A 1 183 ? 25.369 19.614 28.314 1.00 49.38 183 ASP A O 1
ATOM 1401 N N . ASN A 1 184 ? 24.340 17.795 27.528 1.00 50.53 184 ASN A N 1
ATOM 1402 C CA . ASN A 1 184 ? 23.778 17.380 28.805 1.00 50.53 184 ASN A CA 1
ATOM 1403 C C . ASN A 1 184 ? 24.158 15.923 29.019 1.00 50.53 184 ASN A C 1
ATOM 1405 O O . ASN A 1 184 ? 23.454 14.991 28.634 1.00 50.53 184 ASN A O 1
ATOM 1409 N N . ASN A 1 185 ? 25.344 15.790 29.600 1.00 53.50 185 ASN A N 1
ATOM 1410 C CA . ASN A 1 185 ? 25.814 14.650 30.357 1.00 53.50 185 ASN A CA 1
ATOM 1411 C C . ASN A 1 185 ? 25.153 14.694 31.746 1.00 53.50 185 ASN A C 1
ATOM 1413 O O . ASN A 1 185 ? 25.522 15.563 32.536 1.00 53.50 185 ASN A O 1
ATOM 1417 N N . PRO A 1 186 ? 24.202 13.809 32.086 1.00 61.84 186 PRO A N 1
ATOM 1418 C CA . PRO A 1 186 ? 23.910 13.528 33.477 1.00 61.84 186 PRO A CA 1
ATOM 1419 C C . PRO A 1 186 ? 24.868 12.428 33.944 1.00 61.84 186 PRO A C 1
ATOM 1421 O O . PRO A 1 186 ? 24.541 11.242 33.938 1.00 61.84 186 PRO A O 1
ATOM 1424 N N . GLU A 1 187 ? 26.067 12.840 34.350 1.00 62.50 187 GLU A N 1
ATOM 1425 C CA . GLU A 1 187 ? 26.696 12.189 35.492 1.00 62.50 187 GLU A CA 1
ATOM 1426 C C . GLU A 1 187 ? 25.876 12.614 36.703 1.00 62.50 187 GLU A C 1
ATOM 1428 O O . GLU A 1 187 ? 26.071 13.703 37.233 1.00 62.50 187 GLU A O 1
ATOM 1433 N N . ASP A 1 188 ? 24.914 11.789 37.105 1.00 55.25 188 ASP A N 1
ATOM 1434 C CA . ASP A 1 188 ? 24.494 11.831 38.494 1.00 55.25 188 ASP A CA 1
ATOM 1435 C C . ASP A 1 188 ? 24.191 10.429 38.995 1.00 55.25 188 ASP A C 1
ATOM 1437 O O . ASP A 1 188 ? 23.340 9.693 38.484 1.00 55.25 188 ASP A O 1
ATOM 1441 N N . ALA A 1 189 ? 25.005 10.070 39.974 1.00 56.69 189 ALA A N 1
ATOM 1442 C CA . ALA A 1 189 ? 24.863 8.900 40.790 1.00 56.69 189 ALA A CA 1
ATOM 1443 C C . ALA A 1 189 ? 23.575 9.041 41.601 1.00 56.69 189 ALA A C 1
ATOM 1445 O O . ALA A 1 189 ? 23.337 10.067 42.232 1.00 56.69 189 ALA A O 1
ATOM 1446 N N . HIS A 1 190 ? 22.774 7.983 41.652 1.00 62.03 190 HIS A N 1
ATOM 1447 C CA . HIS A 1 190 ? 22.033 7.743 42.874 1.00 62.03 190 HIS A CA 1
ATOM 1448 C C . HIS A 1 190 ? 21.954 6.255 43.163 1.00 62.03 190 HIS A C 1
ATOM 1450 O O . HIS A 1 190 ? 21.591 5.431 42.323 1.00 62.03 190 HIS A O 1
ATOM 1456 N N . GLU A 1 191 ? 22.406 5.988 44.372 1.00 59.09 191 GLU A N 1
ATOM 1457 C CA . GLU A 1 191 ? 22.560 4.730 45.064 1.00 59.09 191 GLU A CA 1
ATOM 1458 C C . GLU A 1 191 ? 21.205 4.036 45.241 1.00 59.09 191 GLU A C 1
ATOM 1460 O O . GLU A 1 191 ? 20.182 4.683 45.461 1.00 59.09 191 GLU A O 1
ATOM 1465 N N . ASP A 1 192 ? 21.229 2.714 45.089 1.00 56.28 192 ASP A N 1
ATOM 1466 C CA . ASP A 1 192 ? 20.713 1.753 46.061 1.00 56.28 192 ASP A CA 1
ATOM 1467 C C . ASP A 1 192 ? 19.464 2.177 46.854 1.00 56.28 192 ASP A C 1
ATOM 1469 O O . ASP A 1 192 ? 19.559 2.709 47.953 1.00 56.28 192 ASP A O 1
ATOM 1473 N N . ASP A 1 193 ? 18.287 1.802 46.351 1.00 55.81 193 ASP A N 1
ATOM 1474 C CA . ASP A 1 193 ? 17.134 1.534 47.212 1.00 55.81 193 ASP A CA 1
ATOM 1475 C C . ASP A 1 193 ? 16.573 0.146 46.881 1.00 55.81 193 ASP A C 1
ATOM 1477 O O . ASP A 1 193 ? 15.834 -0.077 45.914 1.00 55.81 193 ASP A O 1
ATOM 1481 N N . GLU A 1 194 ? 16.974 -0.815 47.715 1.00 64.38 194 GLU A N 1
ATOM 1482 C CA . GLU A 1 194 ? 16.273 -2.074 47.931 1.00 64.38 194 GLU A CA 1
ATOM 1483 C C . GLU A 1 194 ? 14.822 -1.776 48.333 1.00 64.38 194 GLU A C 1
ATOM 1485 O O . GLU A 1 194 ? 14.531 -1.516 49.501 1.00 64.38 194 GLU A O 1
ATOM 1490 N N . MET A 1 195 ? 13.879 -1.868 47.390 1.00 63.16 195 MET A N 1
ATOM 1491 C CA . MET A 1 195 ? 12.465 -1.958 47.747 1.00 63.16 195 MET A CA 1
ATOM 1492 C C . MET A 1 195 ? 12.005 -3.413 47.695 1.00 63.16 195 MET A C 1
ATOM 1494 O O . MET A 1 195 ? 11.873 -4.040 46.643 1.00 63.16 195 MET A O 1
ATOM 1498 N N . SER A 1 196 ? 11.815 -3.927 48.900 1.00 60.34 196 SER A N 1
ATOM 1499 C CA . SER A 1 196 ? 11.319 -5.241 49.262 1.00 60.34 196 SER A CA 1
ATOM 1500 C C . SER A 1 196 ? 9.888 -5.489 48.770 1.00 60.34 196 SER A C 1
ATOM 1502 O O . SER A 1 196 ? 9.052 -4.591 48.711 1.00 60.34 196 SER A O 1
ATOM 1504 N N . ASP A 1 197 ? 9.650 -6.756 48.426 1.00 48.84 197 ASP A N 1
ATOM 1505 C CA . ASP A 1 197 ? 8.407 -7.519 48.556 1.00 48.84 197 ASP A CA 1
ATOM 1506 C C . ASP A 1 197 ? 7.067 -6.765 48.559 1.00 48.84 197 ASP A C 1
ATOM 1508 O O . ASP A 1 197 ? 6.623 -6.235 49.573 1.00 48.84 197 ASP A O 1
ATOM 1512 N N . ALA A 1 198 ? 6.330 -6.903 47.455 1.00 50.03 198 ALA A N 1
ATOM 1513 C CA . ALA A 1 198 ? 4.972 -7.460 47.463 1.00 50.03 198 ALA A CA 1
ATOM 1514 C C . ALA A 1 198 ? 4.449 -7.512 46.023 1.00 50.03 198 ALA A C 1
ATOM 1516 O O . ALA A 1 198 ? 4.025 -6.507 45.458 1.00 50.03 198 ALA A O 1
ATOM 1517 N N . ALA A 1 199 ? 4.446 -8.700 45.418 1.00 47.44 199 ALA A N 1
ATOM 1518 C CA . ALA A 1 199 ? 3.701 -8.925 44.187 1.00 47.44 199 ALA A CA 1
ATOM 1519 C C . ALA A 1 199 ? 2.192 -8.810 44.488 1.00 47.44 199 ALA A C 1
ATOM 1521 O O . ALA A 1 199 ? 1.674 -9.616 45.268 1.00 47.44 199 ALA A O 1
ATOM 1522 N N . PRO A 1 200 ? 1.447 -7.861 43.890 1.00 53.78 200 PRO A N 1
ATOM 1523 C CA . PRO A 1 200 ? -0.001 -7.891 43.974 1.00 53.78 200 PRO A CA 1
ATOM 1524 C C . PRO A 1 200 ? -0.505 -9.079 43.150 1.00 53.78 200 PRO A C 1
ATOM 1526 O O . PRO A 1 200 ? -0.358 -9.129 41.926 1.00 53.78 200 PRO A O 1
ATOM 1529 N N . VAL A 1 201 ? -1.111 -10.049 43.831 1.00 50.59 201 VAL A N 1
ATOM 1530 C CA . VAL A 1 201 ? -1.892 -11.116 43.204 1.00 50.59 201 VAL A CA 1
ATOM 1531 C C . VAL A 1 201 ? -3.116 -10.467 42.557 1.00 50.59 201 VAL A C 1
ATOM 1533 O O . VAL A 1 201 ? -4.156 -10.287 43.185 1.00 50.59 201 VAL A O 1
ATOM 1536 N N . PHE A 1 202 ? -2.989 -10.088 41.287 1.00 40.72 202 PHE A N 1
ATOM 1537 C CA . PHE A 1 202 ? -4.130 -9.746 40.448 1.00 40.72 202 PHE A CA 1
ATOM 1538 C C . PHE A 1 202 ? -4.834 -11.043 40.046 1.00 40.72 202 PHE A C 1
ATOM 1540 O O . PHE A 1 202 ? -4.523 -11.666 39.029 1.00 40.72 202 PHE A O 1
ATOM 1547 N N . THR A 1 203 ? -5.808 -11.457 40.854 1.00 50.25 203 THR A N 1
ATOM 1548 C CA . THR A 1 203 ? -6.862 -12.369 40.416 1.00 50.25 203 THR A CA 1
ATOM 1549 C C . THR A 1 203 ? -7.679 -11.653 39.347 1.00 50.25 203 THR A C 1
ATOM 1551 O O . THR A 1 203 ? -8.583 -10.871 39.627 1.00 50.25 203 THR A O 1
ATOM 1554 N N . THR A 1 204 ? -7.334 -11.886 38.083 1.00 43.69 204 THR A N 1
ATOM 1555 C CA . THR A 1 204 ? -8.192 -11.488 36.970 1.00 43.69 204 THR A CA 1
ATOM 1556 C C . THR A 1 204 ? -9.460 -12.343 37.031 1.00 43.69 204 THR A C 1
ATOM 1558 O O . THR A 1 204 ? -9.376 -13.572 36.947 1.00 43.69 204 THR A O 1
ATOM 1561 N N . PRO A 1 205 ? -10.655 -11.750 37.201 1.00 50.50 205 PRO A N 1
ATOM 1562 C CA . PRO A 1 205 ? -11.878 -12.502 37.012 1.00 50.50 205 PRO A CA 1
ATOM 1563 C C . PRO A 1 205 ? -11.925 -12.895 35.538 1.00 50.50 205 PRO A C 1
ATOM 1565 O O . PRO A 1 205 ? -11.944 -12.042 34.651 1.00 50.50 205 PRO A O 1
ATOM 1568 N N . THR A 1 206 ? -11.918 -14.201 35.277 1.00 54.59 206 THR A N 1
ATOM 1569 C CA . THR A 1 206 ? -12.255 -14.759 33.967 1.00 54.59 206 THR A CA 1
ATOM 1570 C C . THR A 1 206 ? -13.713 -14.402 33.694 1.00 54.59 206 THR A C 1
ATOM 1572 O O . THR A 1 206 ? -14.629 -15.153 34.023 1.00 54.59 206 THR A O 1
ATOM 1575 N N . GLN A 1 207 ? -13.946 -13.208 33.152 1.00 51.44 207 GLN A N 1
ATOM 1576 C CA . GLN A 1 207 ? -15.238 -12.850 32.597 1.00 51.44 207 GLN A CA 1
ATOM 1577 C C . GLN A 1 207 ? -15.401 -13.663 31.320 1.00 51.44 207 GLN A C 1
ATOM 1579 O O . GLN A 1 207 ? -14.763 -13.415 30.297 1.00 51.44 207 GLN A O 1
ATOM 1584 N N . ARG A 1 208 ? -16.240 -14.692 31.422 1.00 59.69 208 ARG A N 1
ATOM 1585 C CA . ARG A 1 208 ? -16.788 -15.423 30.291 1.00 59.69 208 ARG A CA 1
ATOM 1586 C C . ARG A 1 208 ? -17.543 -14.406 29.439 1.00 59.69 208 ARG A C 1
ATOM 1588 O O . ARG A 1 208 ? -18.643 -14.002 29.793 1.00 59.69 208 ARG A O 1
ATOM 1595 N N . ILE A 1 209 ? -16.914 -13.948 28.361 1.00 54.91 209 ILE A N 1
ATOM 1596 C CA . ILE A 1 209 ? -17.566 -13.121 27.350 1.00 54.91 209 ILE A CA 1
ATOM 1597 C C . ILE A 1 209 ? -18.627 -14.014 26.707 1.00 54.91 209 ILE A C 1
ATOM 1599 O O . ILE A 1 209 ? -18.322 -14.852 25.857 1.00 54.91 209 ILE A O 1
ATOM 1603 N N . GLU A 1 210 ? -19.865 -13.896 27.178 1.00 59.41 210 GLU A N 1
ATOM 1604 C CA . GLU A 1 210 ? -21.024 -14.452 26.500 1.00 59.41 210 GLU A CA 1
ATOM 1605 C C . GLU A 1 210 ? -21.164 -13.694 25.183 1.00 59.41 210 GLU A C 1
ATOM 1607 O O . GLU A 1 210 ? -21.558 -12.529 25.142 1.00 59.41 210 GLU A O 1
ATOM 1612 N N . VAL A 1 211 ? -20.739 -14.339 24.096 1.00 61.09 211 VAL A N 1
ATOM 1613 C CA . VAL A 1 211 ? -20.972 -13.833 22.748 1.00 61.09 211 VAL A CA 1
ATOM 1614 C C . VAL A 1 211 ? -22.490 -13.755 22.579 1.00 61.09 211 VAL A C 1
ATOM 1616 O O . VAL A 1 211 ? -23.151 -14.791 22.685 1.00 61.09 211 VAL A O 1
ATOM 1619 N N . PRO A 1 212 ? -23.069 -12.563 22.352 1.00 62.66 212 PRO A N 1
ATOM 1620 C CA . PRO A 1 212 ? -24.508 -12.436 22.207 1.00 62.66 212 PRO A CA 1
ATOM 1621 C C . PRO A 1 212 ? -24.965 -13.289 21.021 1.00 62.66 212 PRO A C 1
ATOM 1623 O O . PRO A 1 212 ? -24.392 -13.213 19.930 1.00 62.66 212 PRO A O 1
ATOM 1626 N N . ALA A 1 213 ? -26.011 -14.090 21.235 1.00 64.00 213 ALA A N 1
ATOM 1627 C CA . ALA A 1 213 ? -26.587 -15.006 20.245 1.00 64.00 213 ALA A CA 1
ATOM 1628 C C . ALA A 1 213 ? -26.981 -14.322 18.916 1.00 64.00 213 ALA A C 1
ATOM 1630 O O . ALA A 1 213 ? -27.134 -14.984 17.900 1.00 64.00 213 ALA A O 1
ATOM 1631 N N . GLN A 1 214 ? -27.058 -12.991 18.881 1.00 61.56 214 GLN A N 1
ATOM 1632 C CA . GLN A 1 214 ? -27.306 -12.209 17.666 1.00 61.56 214 GLN A CA 1
ATOM 1633 C C . GLN A 1 214 ? -26.142 -12.242 16.653 1.00 61.56 214 GLN A C 1
ATOM 1635 O O . GLN A 1 214 ? -26.333 -11.934 15.480 1.00 61.56 214 GLN A O 1
ATOM 1640 N N . SER A 1 215 ? -24.931 -12.633 17.068 1.00 62.06 215 SER A N 1
ATOM 1641 C CA . SER A 1 215 ? -23.759 -12.675 16.177 1.00 62.06 215 SER A CA 1
ATOM 1642 C C . SER A 1 215 ? -23.773 -13.873 15.213 1.00 62.06 215 SER A C 1
ATOM 1644 O O . SER A 1 215 ? -23.232 -13.789 14.109 1.00 62.06 215 SER A O 1
ATOM 1646 N N . VAL A 1 216 ? -24.422 -14.983 15.591 1.00 71.69 216 VAL A N 1
ATOM 1647 C CA . VAL A 1 216 ? -24.507 -16.179 14.733 1.00 71.69 216 VAL A CA 1
ATOM 1648 C C . VAL A 1 216 ? -25.534 -16.023 13.608 1.00 71.69 216 VAL A C 1
ATOM 1650 O O . VAL A 1 216 ? -25.230 -16.392 12.477 1.00 71.69 216 VAL A O 1
ATOM 1653 N N . GLU A 1 217 ? -26.676 -15.371 13.852 1.00 80.00 217 GLU A N 1
ATOM 1654 C CA . GLU A 1 217 ? -27.668 -15.105 12.793 1.00 80.00 217 GLU A CA 1
ATOM 1655 C C . GLU A 1 217 ? -27.119 -14.193 11.686 1.00 80.00 217 GLU A C 1
ATOM 1657 O O . GLU A 1 217 ? -27.411 -14.396 10.506 1.00 80.00 217 GLU A O 1
ATOM 1662 N N . PHE A 1 218 ? -26.274 -13.216 12.033 1.00 80.75 218 PHE A N 1
ATOM 1663 C CA . PHE A 1 218 ? -25.669 -12.329 11.037 1.00 80.75 218 PHE A CA 1
ATOM 1664 C C . PHE A 1 218 ? -24.660 -13.060 10.137 1.00 80.75 218 PHE A C 1
ATOM 1666 O O . PHE A 1 218 ? -24.582 -12.792 8.934 1.00 80.75 218 PHE A O 1
ATOM 1673 N N . GLN A 1 219 ? -23.904 -14.016 10.689 1.00 79.31 219 GLN A N 1
ATOM 1674 C CA . GLN A 1 219 ? -22.986 -14.829 9.887 1.00 79.31 219 GLN A CA 1
ATOM 1675 C C . GLN A 1 219 ? -23.728 -15.774 8.939 1.00 79.31 219 GLN A C 1
ATOM 1677 O O . GLN A 1 219 ? -23.284 -15.940 7.799 1.00 79.31 219 GLN A O 1
ATOM 1682 N N . ASP A 1 220 ? -24.865 -16.333 9.359 1.00 87.81 220 ASP A N 1
ATOM 1683 C CA . ASP A 1 220 ? -25.685 -17.170 8.482 1.00 87.81 220 ASP A CA 1
ATOM 1684 C C . ASP A 1 220 ? -26.321 -16.355 7.349 1.00 87.81 220 ASP A C 1
ATOM 1686 O O . ASP A 1 220 ? -26.231 -16.773 6.194 1.00 87.81 220 ASP A O 1
ATOM 1690 N N . GLN A 1 221 ? -26.823 -15.142 7.613 1.00 89.38 221 GLN A N 1
ATOM 1691 C CA . GLN A 1 221 ? -27.341 -14.256 6.556 1.00 89.38 221 GLN A CA 1
ATOM 1692 C C . GLN A 1 221 ? -26.282 -13.912 5.495 1.00 89.38 221 GLN A C 1
ATOM 1694 O O . GLN A 1 221 ? -26.563 -13.947 4.292 1.00 89.38 221 GLN A O 1
ATOM 1699 N N . LEU A 1 222 ? -25.042 -13.632 5.914 1.00 88.50 222 LEU A N 1
ATOM 1700 C CA . LEU A 1 222 ? -23.929 -13.388 4.989 1.00 88.50 222 LEU A CA 1
ATOM 1701 C C . LEU A 1 222 ? -23.574 -14.634 4.170 1.00 88.50 222 LEU A C 1
ATOM 1703 O O . LEU A 1 222 ? -23.205 -14.526 2.996 1.00 88.50 222 LEU A O 1
ATOM 1707 N N . ARG A 1 223 ? -23.695 -15.826 4.763 1.00 87.75 223 ARG A N 1
ATOM 1708 C CA . ARG A 1 223 ? -23.450 -17.092 4.067 1.00 87.75 223 ARG A CA 1
ATOM 1709 C C . ARG A 1 223 ? -24.507 -17.337 2.994 1.00 87.75 223 ARG A C 1
ATOM 1711 O O . ARG A 1 223 ? -24.138 -17.664 1.867 1.00 87.75 223 ARG A O 1
ATOM 1718 N N . THR A 1 224 ? -25.782 -17.100 3.302 1.00 89.81 224 THR A N 1
ATOM 1719 C CA . THR A 1 224 ? -26.890 -17.255 2.347 1.00 89.81 224 THR A CA 1
ATOM 1720 C C . THR A 1 224 ? -26.790 -16.257 1.191 1.00 89.81 224 THR A C 1
ATOM 1722 O O . THR A 1 224 ? -26.959 -16.648 0.035 1.00 89.81 224 THR A O 1
ATOM 1725 N N . GLN A 1 225 ? -26.423 -14.996 1.461 1.00 90.81 225 GLN A N 1
ATOM 1726 C CA . GLN A 1 225 ? -26.186 -14.006 0.398 1.00 90.81 225 GLN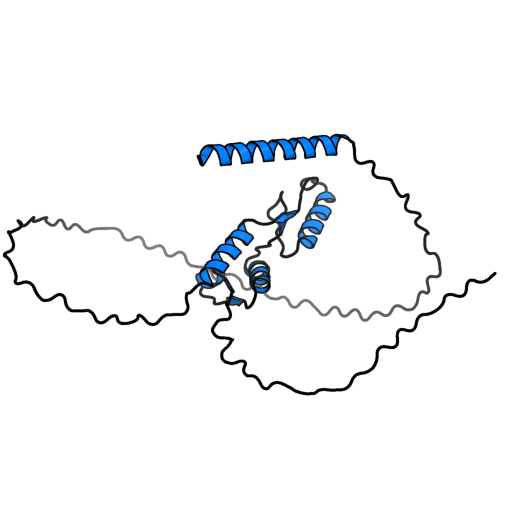 A CA 1
ATOM 1727 C C . GLN A 1 225 ? -25.069 -14.431 -0.561 1.00 90.81 225 GLN A C 1
ATOM 1729 O O . GLN A 1 225 ? -25.182 -14.237 -1.771 1.00 90.81 225 GLN A O 1
ATOM 1734 N N . ARG A 1 226 ? -23.995 -15.035 -0.042 1.00 89.56 226 ARG A N 1
ATOM 1735 C CA . ARG A 1 226 ? -22.844 -15.429 -0.862 1.00 89.56 226 ARG A CA 1
ATOM 1736 C C . ARG A 1 226 ? -23.174 -16.568 -1.825 1.00 89.56 226 ARG A C 1
ATOM 1738 O O . ARG A 1 226 ? -22.703 -16.541 -2.959 1.00 89.56 226 ARG A O 1
ATOM 1745 N N . VAL A 1 227 ? -23.986 -17.534 -1.388 1.00 90.31 227 VAL A N 1
ATOM 1746 C CA . VAL A 1 227 ? -24.445 -18.636 -2.252 1.00 90.31 227 VAL A CA 1
ATOM 1747 C C . VAL A 1 227 ? -25.359 -18.093 -3.351 1.00 90.31 227 VAL A C 1
ATOM 1749 O O . VAL A 1 227 ? -25.101 -18.338 -4.525 1.00 90.31 227 VAL A O 1
ATOM 1752 N N . SER A 1 228 ? -26.328 -17.238 -2.998 1.00 91.75 228 SER A N 1
ATOM 1753 C CA . SER A 1 228 ? -27.236 -16.630 -3.981 1.00 91.75 228 SER A CA 1
ATOM 1754 C C . SER A 1 228 ? -26.505 -15.818 -5.057 1.00 91.75 228 SER A C 1
ATOM 1756 O O . SER A 1 228 ? -26.926 -15.824 -6.213 1.00 91.75 228 SER A O 1
ATOM 1758 N N . PHE A 1 229 ? -25.423 -15.121 -4.701 1.00 91.88 229 PHE A N 1
ATOM 1759 C CA . PHE A 1 229 ? -24.643 -14.347 -5.667 1.00 91.88 229 PHE A CA 1
ATOM 1760 C C . PHE A 1 229 ? -23.827 -15.249 -6.603 1.00 91.88 229 PHE A C 1
ATOM 1762 O O . PHE A 1 229 ? -23.718 -14.973 -7.796 1.00 91.88 229 PHE A O 1
ATOM 1769 N N . GLN A 1 230 ? -23.290 -16.358 -6.086 1.00 88.62 230 GLN A N 1
ATOM 1770 C CA . GLN A 1 230 ? -22.556 -17.327 -6.900 1.00 88.62 230 GLN A CA 1
ATOM 1771 C C . GLN A 1 230 ? -23.471 -18.027 -7.916 1.00 88.62 230 GLN A C 1
ATOM 1773 O O . GLN A 1 230 ? -23.066 -18.220 -9.063 1.00 88.62 230 GLN A O 1
ATOM 1778 N N . ASP A 1 231 ? -24.711 -18.335 -7.533 1.00 90.56 231 ASP A N 1
ATOM 1779 C CA . ASP A 1 231 ? -25.702 -18.928 -8.437 1.00 90.56 231 ASP A CA 1
ATOM 1780 C C . ASP A 1 231 ? -26.121 -17.958 -9.553 1.00 90.56 231 ASP A C 1
ATOM 1782 O O . ASP A 1 231 ? -26.286 -18.370 -10.702 1.00 90.56 231 ASP A O 1
ATOM 1786 N N . GLN A 1 232 ? -26.219 -16.655 -9.263 1.00 92.19 232 GLN A N 1
ATOM 1787 C CA . GLN A 1 232 ? -26.465 -15.636 -10.294 1.00 92.19 232 GLN A CA 1
ATOM 1788 C C . GLN A 1 232 ? -25.317 -15.535 -11.304 1.00 92.19 232 GLN A C 1
ATOM 1790 O O . GLN A 1 232 ? -25.577 -15.409 -12.499 1.00 92.19 232 GLN A O 1
ATOM 1795 N N . ILE A 1 233 ? -24.063 -15.623 -10.847 1.00 92.56 233 ILE A N 1
ATOM 1796 C CA . ILE A 1 233 ? -22.892 -15.619 -11.738 1.00 92.56 233 ILE A CA 1
ATOM 1797 C C . ILE A 1 233 ? -22.902 -16.858 -12.638 1.00 92.56 233 ILE A C 1
ATOM 1799 O O . ILE A 1 233 ? -22.693 -16.743 -13.844 1.00 92.56 233 ILE A O 1
ATOM 1803 N N . ASN A 1 234 ? -23.176 -18.034 -12.070 1.00 90.94 234 ASN A N 1
ATOM 1804 C CA . ASN A 1 234 ? -23.193 -19.283 -12.828 1.00 90.94 234 ASN A CA 1
ATOM 1805 C C . ASN A 1 234 ? -24.322 -19.305 -13.876 1.00 90.94 234 ASN A C 1
ATOM 1807 O O . ASN A 1 234 ? -24.106 -19.790 -14.983 1.00 90.94 234 ASN A O 1
ATOM 1811 N N . ASN A 1 235 ? -25.488 -18.725 -13.569 1.00 91.25 235 ASN A N 1
ATOM 1812 C CA . ASN A 1 235 ? -26.617 -18.642 -14.503 1.00 91.25 235 ASN A CA 1
ATOM 1813 C C . ASN A 1 235 ? -26.423 -17.631 -15.647 1.00 91.25 235 ASN A C 1
ATOM 1815 O O . ASN A 1 235 ? -27.116 -17.738 -16.650 1.00 91.25 235 ASN A O 1
ATOM 1819 N N . GLN A 1 236 ? -25.515 -16.656 -15.530 1.00 87.75 236 GLN A N 1
ATOM 1820 C CA . GLN A 1 236 ? -25.187 -15.739 -16.637 1.00 87.75 236 GLN A CA 1
ATOM 1821 C C . GLN A 1 236 ? -24.136 -16.304 -17.605 1.00 87.75 236 GLN A C 1
ATOM 1823 O O . GLN A 1 236 ? -23.898 -15.716 -18.657 1.00 87.75 236 GLN A O 1
ATOM 1828 N N . ALA A 1 237 ? -23.480 -17.409 -17.242 1.00 83.50 237 ALA A N 1
ATOM 1829 C CA . ALA A 1 237 ? -22.419 -18.031 -18.032 1.00 83.50 237 ALA A CA 1
ATOM 1830 C C . ALA A 1 237 ? -22.907 -19.180 -18.942 1.00 83.50 237 ALA A C 1
ATOM 1832 O O . ALA A 1 237 ? -22.083 -19.787 -19.628 1.00 83.50 237 ALA A O 1
ATOM 1833 N N . MET A 1 238 ? -24.211 -19.482 -18.936 1.00 76.06 238 MET A N 1
ATOM 1834 C CA . MET A 1 238 ? -24.879 -20.453 -19.817 1.00 76.06 238 MET A CA 1
ATOM 1835 C C . MET A 1 238 ? -25.741 -19.736 -20.852 1.00 76.06 238 MET A C 1
ATOM 1837 O O . MET A 1 238 ? -25.778 -20.229 -22.000 1.00 76.06 238 MET A O 1
#

Radius of gyration: 35.86 Å; chains: 1; bounding box: 61×79×113 Å